Protein AF-A0A6N8YZ26-F1 (afdb_monomer)

Foldseek 3Di:
DPFPDKDWLFDKDFDQALVVLVVSLVSSLVSCVVVVADDPVCSVVVSLLSSLQSNCCRVAQHDPRGKIWTWIWGDDPVGIKIKTKIWGQGQWQLVLLVVDPVADRDPDNLVSLVQLLDPPSQDPVDPPGSCSNVVSNVVQLAAQKWKWKDTFQKIWIDHRVDDIDIDGHHGDRGMMIIMIGHD

Nearest PDB structures (foldseek):
  1th8-assembly1_A-2  TM=7.391E-01  e=9.889E-04  Geobacillus stearothermophilus
  3zkb-assembly6_G  TM=4.351E-01  e=5.009E-03  Mycobacterium tuberculosis
  2i74-assembly2_B  TM=4.686E-01  e=1.957E+00  Mus musculus
  2g9g-assembly1_A  TM=4.255E-01  e=2.197E+00  Mus musculus

Structure (mmCIF, N/CA/C/O backbone):
data_AF-A0A6N8YZ26-F1
#
_entry.id   AF-A0A6N8YZ26-F1
#
loop_
_atom_site.group_PDB
_atom_site.id
_atom_site.type_symbol
_atom_site.label_atom_id
_atom_site.label_alt_id
_atom_site.label_comp_id
_atom_site.label_asym_id
_atom_site.label_entity_id
_atom_site.label_seq_id
_atom_site.pdbx_PDB_ins_code
_atom_site.Cartn_x
_atom_site.Cartn_y
_atom_site.Cartn_z
_atom_site.occupancy
_atom_site.B_iso_or_equiv
_atom_site.auth_seq_id
_atom_site.auth_comp_id
_atom_site.auth_asym_id
_atom_site.auth_atom_id
_atom_site.pdbx_PDB_model_num
ATOM 1 N N . MET A 1 1 ? -30.415 -3.274 11.270 1.00 43.50 1 MET A N 1
ATOM 2 C CA . MET A 1 1 ? -29.190 -2.535 11.636 1.00 43.50 1 MET A CA 1
ATOM 3 C C . MET A 1 1 ? -28.851 -1.659 10.450 1.00 43.50 1 MET A C 1
ATOM 5 O O . MET A 1 1 ? -28.591 -2.210 9.389 1.00 43.50 1 MET A O 1
ATOM 9 N N . SER A 1 2 ? -28.996 -0.339 10.579 1.00 45.34 2 SER A N 1
ATOM 10 C CA . SER A 1 2 ? -28.561 0.582 9.526 1.00 45.34 2 SER A CA 1
ATOM 11 C C . SER A 1 2 ? -27.044 0.461 9.420 1.00 45.34 2 SER A C 1
ATOM 13 O O . SER A 1 2 ? -26.358 0.625 10.429 1.00 45.34 2 SER A O 1
ATOM 15 N N . ALA A 1 3 ? -26.529 0.083 8.253 1.00 53.22 3 ALA A N 1
ATOM 16 C CA . ALA A 1 3 ? -25.108 0.208 7.980 1.00 53.22 3 ALA A CA 1
ATOM 17 C C . ALA A 1 3 ? -24.823 1.713 7.951 1.00 53.22 3 ALA A C 1
ATOM 19 O O . ALA A 1 3 ? -25.310 2.396 7.055 1.00 53.22 3 ALA A O 1
ATOM 20 N N . GLY A 1 4 ? -24.149 2.235 8.981 1.00 60.62 4 GLY A N 1
ATOM 21 C CA . GLY A 1 4 ? -23.719 3.632 8.993 1.00 60.62 4 GLY A CA 1
ATOM 22 C C . GLY A 1 4 ? -22.932 3.940 7.721 1.00 60.62 4 GLY A C 1
ATOM 23 O O . GLY A 1 4 ? -22.238 3.060 7.200 1.00 60.62 4 GLY A O 1
ATOM 24 N N . GLU A 1 5 ? -23.096 5.154 7.196 1.00 60.78 5 GLU A N 1
ATOM 25 C CA . GLU A 1 5 ? -22.337 5.595 6.031 1.00 60.78 5 GLU A CA 1
ATOM 26 C C . GLU A 1 5 ? -20.832 5.463 6.308 1.00 60.78 5 GLU A C 1
ATOM 28 O O . GLU A 1 5 ? -20.398 5.666 7.447 1.00 60.78 5 GLU A O 1
ATOM 33 N N . PRO A 1 6 ? -20.036 5.061 5.303 1.00 64.38 6 PRO A N 1
ATOM 34 C CA . PRO A 1 6 ? -18.592 5.003 5.456 1.00 64.38 6 PRO A CA 1
ATOM 35 C C . PRO A 1 6 ? -18.061 6.394 5.809 1.00 64.38 6 PRO A C 1
ATOM 37 O O . PRO A 1 6 ? -18.359 7.365 5.118 1.00 64.38 6 PRO A O 1
ATOM 40 N N . GLU A 1 7 ? -17.259 6.473 6.867 1.00 87.31 7 GLU A N 1
ATOM 41 C CA . GLU A 1 7 ? -16.654 7.723 7.321 1.00 87.31 7 GLU A CA 1
ATOM 42 C C . GLU A 1 7 ? -15.186 7.752 6.888 1.00 87.31 7 GLU A C 1
ATOM 44 O O . GLU A 1 7 ? -14.453 6.778 7.072 1.00 87.31 7 GLU A O 1
ATOM 49 N N . TYR A 1 8 ? -14.740 8.846 6.279 1.00 88.38 8 TYR A N 1
ATOM 50 C CA . TYR A 1 8 ? -13.343 8.992 5.888 1.00 88.38 8 TYR A CA 1
ATOM 51 C C . TYR A 1 8 ? -12.495 9.384 7.101 1.00 88.38 8 TYR A C 1
ATOM 53 O O . TYR A 1 8 ? -12.707 10.435 7.708 1.00 88.38 8 TYR A O 1
ATOM 61 N N . ALA A 1 9 ? -11.512 8.541 7.426 1.00 92.31 9 ALA A N 1
ATOM 62 C CA . ALA A 1 9 ? -10.402 8.909 8.306 1.00 92.31 9 ALA A CA 1
ATOM 63 C C . ALA A 1 9 ? -9.386 9.788 7.559 1.00 92.31 9 ALA A C 1
ATOM 65 O O . ALA A 1 9 ? -8.755 10.655 8.153 1.00 92.31 9 ALA A O 1
ATOM 66 N N . LEU A 1 10 ? -9.275 9.591 6.243 1.00 96.00 10 LEU A N 1
ATOM 67 C CA . LEU A 1 10 ? -8.589 10.483 5.319 1.00 96.00 10 LEU A CA 1
ATOM 68 C C . LEU A 1 10 ? -9.391 10.533 4.017 1.00 96.00 10 LEU A C 1
ATOM 70 O O . LEU A 1 10 ? -9.550 9.504 3.353 1.00 96.00 10 LEU A O 1
ATOM 74 N N . GLU A 1 11 ? -9.902 11.718 3.680 1.00 95.69 11 GLU A N 1
ATOM 75 C CA . GLU A 1 11 ? -10.588 11.976 2.410 1.00 95.69 11 GLU A CA 1
ATOM 76 C C . GLU A 1 11 ? -9.658 11.696 1.218 1.00 95.69 11 GLU A C 1
ATOM 78 O O . GLU A 1 11 ? -8.437 11.778 1.366 1.00 95.69 11 GLU A O 1
ATOM 83 N N . PRO A 1 12 ? -10.195 11.377 0.026 1.00 96.94 12 PRO A N 1
ATOM 84 C CA . PRO A 1 12 ? -9.375 11.199 -1.165 1.00 96.94 12 PRO A CA 1
ATOM 85 C C . PRO A 1 12 ? -8.485 12.414 -1.428 1.00 96.94 12 PRO A C 1
ATOM 87 O O . PRO A 1 12 ? -8.975 13.520 -1.653 1.00 96.94 12 PRO A O 1
ATOM 90 N N . ALA A 1 13 ? -7.175 12.184 -1.425 1.00 97.12 13 ALA A N 1
ATOM 91 C CA . ALA A 1 13 ? -6.165 13.213 -1.607 1.00 97.12 13 ALA A CA 1
ATOM 92 C C . ALA A 1 13 ? -5.155 12.801 -2.678 1.00 97.12 13 ALA A C 1
ATOM 94 O O . ALA A 1 13 ? -4.822 11.622 -2.814 1.00 97.12 13 ALA A O 1
ATOM 95 N N . THR A 1 14 ? -4.655 13.788 -3.421 1.00 97.06 14 THR A N 1
ATOM 96 C CA . THR A 1 14 ? -3.558 13.622 -4.379 1.00 97.06 14 THR A CA 1
ATOM 97 C C . THR A 1 14 ? -2.273 14.178 -3.777 1.00 97.06 14 THR A C 1
ATOM 99 O O . THR A 1 14 ? -2.296 15.278 -3.231 1.00 97.06 14 THR A O 1
ATOM 102 N N . PHE A 1 15 ? -1.162 13.461 -3.936 1.00 96.06 15 PHE A N 1
ATOM 103 C CA . PHE A 1 15 ? 0.170 13.878 -3.499 1.00 96.06 15 PHE A CA 1
ATOM 104 C C . PHE A 1 15 ? 1.228 13.601 -4.578 1.00 96.06 15 PHE A C 1
ATOM 106 O O . PHE A 1 15 ? 1.060 12.730 -5.436 1.00 96.06 15 PHE A O 1
ATOM 113 N N . ARG A 1 16 ? 2.311 14.378 -4.571 1.00 94.69 16 ARG A N 1
ATOM 114 C CA . ARG A 1 16 ? 3.362 14.404 -5.608 1.00 94.69 16 ARG A CA 1
ATOM 115 C C . ARG A 1 16 ? 4.777 14.421 -5.046 1.00 94.69 16 ARG A C 1
ATOM 117 O O . ARG A 1 16 ? 5.737 14.511 -5.807 1.00 94.69 16 ARG A O 1
ATOM 124 N N . SER A 1 17 ? 4.927 14.388 -3.729 1.00 94.31 17 SER A N 1
ATOM 125 C CA . SER A 1 17 ? 6.236 14.417 -3.090 1.00 94.31 17 SER A CA 1
ATOM 126 C C . SER A 1 17 ? 6.228 13.651 -1.776 1.00 94.31 17 SER A C 1
ATOM 128 O O . SER A 1 17 ? 5.175 13.402 -1.194 1.00 94.31 17 SER 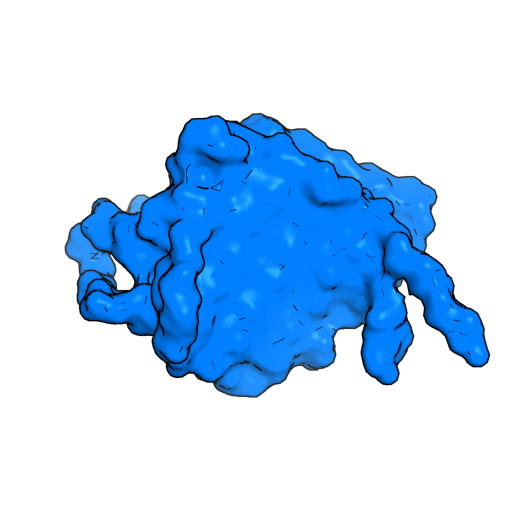A O 1
ATOM 130 N N . MET A 1 18 ? 7.426 13.324 -1.292 1.00 93.94 18 MET A N 1
ATOM 131 C CA . MET A 1 18 ? 7.616 12.731 0.033 1.00 93.94 18 MET A CA 1
ATOM 132 C C . MET A 1 18 ? 7.131 13.646 1.160 1.00 93.94 18 MET A C 1
ATOM 134 O O . MET A 1 18 ? 6.652 13.162 2.176 1.00 93.94 18 MET A O 1
ATOM 138 N N . LEU A 1 19 ? 7.231 14.967 0.977 1.00 95.75 19 LEU A N 1
ATOM 139 C CA . LEU A 1 19 ? 6.727 15.924 1.957 1.00 95.75 19 LEU A CA 1
ATOM 140 C C . LEU A 1 19 ? 5.198 15.850 2.049 1.00 95.75 19 LEU A C 1
ATOM 142 O O . LEU A 1 19 ? 4.665 15.698 3.138 1.00 95.75 19 LEU A O 1
ATOM 146 N N . GLU A 1 20 ? 4.508 15.866 0.906 1.00 96.81 20 GLU A N 1
ATOM 147 C CA . GLU A 1 20 ? 3.044 15.735 0.868 1.00 96.81 20 GLU A CA 1
ATOM 148 C C . GLU A 1 20 ? 2.585 14.359 1.391 1.00 96.81 20 GLU A C 1
ATOM 150 O O . GLU A 1 20 ? 1.568 14.260 2.070 1.00 96.81 20 GLU A O 1
ATOM 155 N N . ALA A 1 21 ? 3.343 13.286 1.130 1.00 96.44 21 ALA A N 1
ATOM 156 C CA . ALA A 1 21 ? 3.071 11.960 1.692 1.00 96.44 21 ALA A CA 1
ATOM 157 C C . ALA A 1 21 ? 3.164 11.943 3.233 1.00 96.44 21 ALA A C 1
ATOM 159 O O . ALA A 1 21 ? 2.312 11.345 3.900 1.00 96.44 21 ALA A O 1
ATOM 160 N N . GLN A 1 22 ? 4.156 12.637 3.801 1.00 97.00 22 GLN A N 1
ATOM 161 C CA . GLN A 1 22 ? 4.281 12.807 5.249 1.00 97.00 22 GLN A CA 1
ATOM 162 C C . GLN A 1 22 ? 3.110 13.620 5.818 1.00 97.00 22 GLN A C 1
ATOM 164 O O . GLN A 1 22 ? 2.481 13.179 6.774 1.00 97.00 22 GLN A O 1
ATOM 169 N N . GLU A 1 23 ? 2.749 14.741 5.189 1.00 98.12 23 GLU A N 1
ATOM 170 C CA . GLU A 1 23 ? 1.614 15.578 5.613 1.00 98.12 23 GLU A CA 1
ATOM 171 C C . GLU A 1 23 ? 0.287 14.796 5.628 1.00 98.12 23 GLU A C 1
ATOM 173 O O . GLU A 1 23 ? -0.527 14.953 6.543 1.00 98.12 23 GLU A O 1
ATOM 178 N N . LEU A 1 24 ? 0.064 13.911 4.646 1.00 98.19 24 LEU A N 1
ATOM 179 C CA . LEU A 1 24 ? -1.105 13.023 4.633 1.00 98.19 24 LEU A CA 1
ATOM 180 C C . LEU A 1 24 ? -1.074 11.993 5.768 1.00 98.19 24 LEU A C 1
ATOM 182 O O . LEU A 1 24 ? -2.129 11.654 6.309 1.00 98.19 24 LEU A O 1
ATOM 186 N N . THR A 1 25 ? 0.109 11.489 6.120 1.00 98.00 25 THR A N 1
ATOM 187 C CA . THR A 1 25 ? 0.284 10.540 7.230 1.00 98.00 25 THR A CA 1
ATOM 188 C C . THR A 1 25 ? -0.032 11.209 8.564 1.00 98.00 25 THR A C 1
ATOM 190 O O . THR A 1 25 ? -0.818 10.663 9.340 1.00 98.00 25 THR A O 1
ATOM 193 N N . ASP A 1 26 ? 0.486 12.418 8.784 1.00 97.62 26 ASP A N 1
ATOM 194 C CA . ASP A 1 26 ? 0.217 13.214 9.985 1.00 97.62 26 ASP A CA 1
ATOM 195 C C . ASP A 1 26 ? -1.286 13.536 10.089 1.00 97.62 26 ASP A C 1
ATOM 197 O O . ASP A 1 26 ? -1.916 13.309 11.123 1.00 97.62 26 ASP A O 1
ATOM 201 N N . THR A 1 27 ? -1.904 13.947 8.973 1.00 97.56 27 THR A N 1
ATOM 202 C CA . THR A 1 27 ? -3.352 14.221 8.897 1.00 97.56 27 THR A CA 1
ATOM 203 C C . THR A 1 27 ? -4.193 12.988 9.246 1.00 97.56 27 THR A C 1
ATOM 205 O O . THR A 1 27 ? -5.220 13.091 9.925 1.00 97.56 27 THR A O 1
ATOM 208 N N . LEU A 1 28 ? -3.800 11.804 8.764 1.00 97.44 28 LEU A N 1
ATOM 209 C CA . LEU A 1 28 ? -4.482 10.553 9.094 1.00 97.44 28 LEU A CA 1
ATOM 210 C C . LEU A 1 28 ? -4.378 10.251 10.592 1.00 97.44 28 LEU A C 1
ATOM 212 O O . LEU A 1 28 ? -5.382 9.885 11.208 1.00 97.44 28 LEU A O 1
ATOM 216 N N . GLU A 1 29 ? -3.186 10.388 11.171 1.00 96.12 29 GLU A N 1
ATOM 217 C CA . GLU A 1 29 ? -2.961 10.139 12.593 1.00 96.12 29 GLU A CA 1
ATOM 218 C C . GLU A 1 29 ? -3.835 11.054 13.464 1.00 96.12 29 GLU A C 1
ATOM 220 O O . GLU A 1 29 ? -4.569 10.554 14.325 1.00 96.12 29 GLU A O 1
ATOM 225 N N . GLU A 1 30 ? -3.841 12.359 13.185 1.00 94.62 30 GLU A N 1
ATOM 226 C CA . GLU A 1 30 ? -4.681 13.344 13.877 1.00 94.62 30 GLU A CA 1
ATOM 227 C C . GLU A 1 30 ? -6.172 12.982 13.782 1.00 94.62 30 GLU A C 1
ATOM 229 O O . GLU A 1 30 ? -6.863 12.875 14.800 1.00 94.62 30 GLU A O 1
ATOM 234 N N . ASN A 1 31 ? -6.673 12.684 12.577 1.00 94.25 31 ASN A N 1
ATOM 235 C CA . ASN A 1 31 ? -8.081 12.328 12.374 1.00 94.25 31 ASN A CA 1
ATOM 236 C C . ASN A 1 31 ? -8.488 11.055 13.134 1.00 94.25 31 ASN A C 1
ATOM 238 O O . ASN A 1 31 ? -9.578 10.999 13.717 1.00 94.25 31 ASN A O 1
ATOM 242 N N . LEU A 1 32 ? -7.637 10.023 13.146 1.00 93.12 32 LEU A N 1
ATOM 243 C CA . LEU A 1 32 ? -7.902 8.780 13.878 1.00 93.12 32 LEU A CA 1
ATOM 244 C C . LEU A 1 32 ? -7.938 9.006 15.397 1.00 93.12 32 LEU A C 1
ATOM 246 O O . LEU A 1 32 ? -8.726 8.356 16.101 1.00 93.12 32 LEU A O 1
ATOM 250 N N . GLN A 1 33 ? -7.101 9.910 15.909 1.00 89.69 33 GLN A N 1
ATOM 251 C CA . GLN A 1 33 ? -7.072 10.284 17.322 1.00 89.69 33 GLN A CA 1
ATOM 252 C C . GLN A 1 33 ? -8.314 11.099 17.712 1.00 89.69 33 GLN A C 1
ATOM 254 O O . GLN A 1 33 ? -9.051 10.680 18.616 1.00 89.69 33 GLN A O 1
ATOM 259 N N . ASP A 1 34 ? -8.598 12.185 16.995 1.00 88.00 34 ASP A N 1
ATOM 260 C CA . ASP A 1 34 ? -9.669 13.137 17.312 1.00 88.00 34 ASP A CA 1
ATOM 261 C C . ASP A 1 34 ? -11.061 12.519 17.190 1.00 88.00 34 ASP A C 1
ATOM 263 O O . ASP A 1 34 ? -11.903 12.649 18.086 1.00 88.00 34 ASP A O 1
ATOM 267 N N . ARG A 1 35 ? -11.302 11.777 16.106 1.00 85.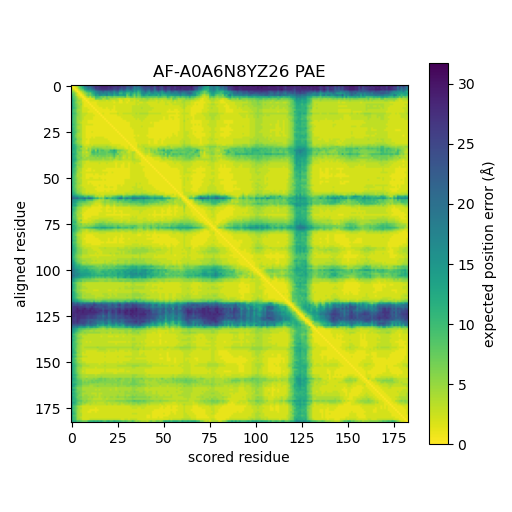75 35 ARG A N 1
ATOM 268 C CA . ARG A 1 35 ? -12.610 11.159 15.829 1.00 85.75 35 ARG A CA 1
ATOM 269 C C . ARG A 1 35 ? -12.798 9.828 16.545 1.00 85.75 35 ARG A C 1
ATOM 271 O O . ARG A 1 35 ? -13.885 9.254 16.517 1.00 85.75 35 ARG A O 1
ATOM 278 N N . ARG A 1 36 ? -11.745 9.324 17.199 1.00 83.50 36 ARG A N 1
ATOM 279 C CA . ARG A 1 36 ? -11.717 8.027 17.889 1.00 83.50 36 ARG A CA 1
ATOM 280 C C . ARG A 1 36 ? -12.213 6.871 17.004 1.00 83.50 36 ARG A C 1
ATOM 282 O O . ARG A 1 36 ? -12.884 5.963 17.497 1.00 83.50 36 ARG A O 1
ATOM 289 N N . MET A 1 37 ? -11.858 6.885 15.721 1.00 84.94 37 MET A N 1
ATOM 290 C CA . MET A 1 37 ? -12.250 5.852 14.757 1.00 84.94 37 MET A CA 1
ATOM 291 C C . MET A 1 37 ? -11.520 4.531 15.017 1.00 84.94 37 MET A C 1
ATOM 293 O O . MET A 1 37 ? -10.305 4.514 15.216 1.00 84.94 37 MET A O 1
ATOM 297 N N . GLY A 1 38 ? -12.255 3.415 14.997 1.00 85.50 38 GLY A N 1
ATOM 298 C CA . GLY A 1 38 ? -11.718 2.073 15.258 1.00 85.50 38 GLY A CA 1
ATOM 299 C C . GLY A 1 38 ? -11.144 1.875 16.669 1.00 85.50 38 GLY A C 1
ATOM 300 O O . GLY A 1 38 ? -11.060 2.816 17.471 1.00 85.50 38 GLY A O 1
ATOM 301 N N . ALA A 1 39 ? -10.741 0.644 16.998 1.00 84.88 39 ALA A N 1
ATOM 302 C CA . ALA A 1 39 ? -10.061 0.371 18.261 1.00 84.88 39 ALA A CA 1
ATOM 303 C C . ALA A 1 39 ? -8.712 1.103 18.344 1.00 84.88 39 ALA A C 1
ATOM 305 O O . ALA A 1 39 ? -7.933 1.120 17.392 1.00 84.88 39 ALA A O 1
ATOM 306 N N . ALA A 1 40 ? -8.398 1.660 19.519 1.00 86.19 40 ALA A N 1
ATOM 307 C CA . ALA A 1 40 ? -7.132 2.358 19.761 1.00 86.19 40 ALA A CA 1
ATOM 308 C C . ALA A 1 40 ? -5.898 1.479 19.486 1.00 86.19 40 ALA A C 1
ATOM 310 O O . ALA A 1 40 ? -4.854 1.993 19.111 1.00 86.19 40 ALA A O 1
ATOM 311 N N . SER A 1 41 ? -6.040 0.159 19.628 1.00 88.06 41 SER A N 1
ATOM 312 C CA . SER A 1 41 ? -4.987 -0.826 19.383 1.00 88.06 41 SER A CA 1
ATOM 313 C C . SER A 1 41 ? -4.738 -1.152 17.909 1.00 88.06 41 SER A C 1
ATOM 315 O O . SER A 1 41 ? -3.905 -2.004 17.662 1.00 88.06 41 SER A O 1
ATOM 317 N N . VAL A 1 42 ? -5.510 -0.596 16.966 1.00 91.56 42 VAL A N 1
ATOM 318 C CA . VAL A 1 42 ? -5.362 -0.853 15.515 1.00 91.56 42 VAL A CA 1
ATOM 319 C C . VAL A 1 42 ? -4.887 0.397 14.762 1.00 91.56 42 VAL A C 1
ATOM 321 O O . VAL A 1 42 ? -4.392 0.309 13.641 1.00 91.56 42 VAL A O 1
ATOM 324 N N . ARG A 1 43 ? -5.060 1.586 15.354 1.00 93.75 43 ARG A N 1
ATOM 325 C CA . ARG A 1 43 ? -4.727 2.869 14.714 1.00 93.75 43 ARG A CA 1
ATOM 326 C C . ARG A 1 43 ? -3.238 2.995 14.372 1.00 93.75 43 ARG A C 1
ATOM 328 O O . ARG A 1 43 ? -2.977 3.390 13.239 1.00 93.75 43 ARG A O 1
ATOM 335 N N . PRO A 1 44 ? -2.284 2.648 15.263 1.00 93.75 44 PRO A N 1
ATOM 336 C CA . PRO A 1 44 ? -0.863 2.743 14.933 1.00 93.75 44 PRO A CA 1
ATOM 337 C C . PRO A 1 44 ? -0.502 1.902 13.708 1.00 93.75 44 PRO A C 1
ATOM 339 O O . PRO A 1 44 ? 0.183 2.391 12.817 1.00 93.75 44 PRO A O 1
ATOM 342 N N . GLU A 1 45 ? -1.042 0.685 13.598 1.00 94.06 45 GLU A N 1
ATOM 343 C CA . GLU A 1 45 ? -0.783 -0.179 12.445 1.00 94.06 45 GLU A CA 1
ATOM 344 C C . GLU A 1 45 ? -1.383 0.375 11.149 1.00 94.06 45 GLU A C 1
ATOM 346 O O . GLU A 1 45 ? -0.803 0.203 10.082 1.00 94.06 45 GLU A O 1
ATOM 351 N N . VAL A 1 46 ? -2.548 1.028 11.213 1.00 96.31 46 VAL A N 1
ATOM 352 C CA . VAL A 1 46 ? -3.145 1.683 10.038 1.00 96.31 46 VAL A CA 1
ATOM 353 C C . VAL A 1 46 ? -2.270 2.843 9.566 1.00 96.31 46 VAL A C 1
ATOM 355 O O . VAL A 1 46 ? -2.052 2.961 8.363 1.00 96.31 46 VAL A O 1
ATOM 358 N N . VAL A 1 47 ? -1.760 3.665 10.489 1.00 96.75 47 VAL A N 1
ATOM 359 C CA . VAL A 1 47 ? -0.872 4.798 10.174 1.00 96.75 47 VAL A CA 1
ATOM 360 C C . VAL A 1 47 ? 0.456 4.309 9.598 1.00 96.75 47 VAL A C 1
ATOM 362 O O . VAL A 1 47 ? 0.884 4.810 8.563 1.00 96.75 47 VAL A O 1
ATOM 365 N N . GLU A 1 48 ? 1.077 3.299 10.210 1.00 95.25 48 GLU A N 1
ATOM 366 C CA . GLU A 1 48 ? 2.350 2.731 9.748 1.00 95.25 48 GLU A CA 1
ATOM 367 C C . GLU A 1 48 ? 2.221 2.145 8.336 1.00 95.25 48 GLU A C 1
ATOM 369 O O . GLU A 1 48 ? 2.966 2.520 7.432 1.00 95.25 48 GLU A O 1
ATOM 374 N N . LEU A 1 49 ? 1.216 1.293 8.108 1.00 96.06 49 LEU A N 1
ATOM 375 C CA . LEU A 1 49 ? 0.978 0.706 6.790 1.00 96.06 49 LEU A CA 1
ATOM 376 C C . LEU A 1 49 ? 0.617 1.769 5.750 1.00 96.06 49 LEU A C 1
ATOM 378 O O . LEU A 1 49 ? 1.042 1.671 4.603 1.00 96.06 49 LEU A O 1
ATOM 382 N N . PHE A 1 50 ? -0.160 2.785 6.127 1.00 97.56 50 PHE A N 1
ATOM 383 C CA . PHE A 1 50 ? -0.464 3.899 5.236 1.00 97.56 50 PHE A CA 1
ATOM 384 C C . PHE A 1 50 ? 0.803 4.660 4.835 1.00 97.56 50 PHE A C 1
ATOM 386 O O . PHE A 1 50 ? 1.022 4.846 3.638 1.00 97.56 50 PHE A O 1
ATOM 393 N N . SER A 1 51 ? 1.638 5.030 5.813 1.00 96.12 51 SER A N 1
ATOM 394 C CA . SER A 1 51 ? 2.906 5.745 5.623 1.00 96.12 51 SER A CA 1
ATOM 395 C C . SER A 1 51 ? 3.822 5.012 4.647 1.00 96.12 51 SER A C 1
ATOM 397 O O . SER A 1 51 ? 4.278 5.587 3.659 1.00 96.12 51 SER A O 1
ATOM 399 N N . GLU A 1 52 ? 4.010 3.706 4.843 1.00 94.75 52 GLU A N 1
ATOM 400 C CA . GLU A 1 52 ? 4.805 2.870 3.939 1.00 94.75 52 GLU A CA 1
ATOM 401 C C . GLU A 1 52 ? 4.267 2.897 2.501 1.00 94.75 52 GLU A C 1
ATOM 403 O O . GLU A 1 52 ? 5.031 3.000 1.538 1.00 94.75 52 GLU A O 1
ATOM 408 N N . LEU A 1 53 ? 2.945 2.836 2.319 1.00 95.38 53 LEU A N 1
ATOM 409 C CA . LEU A 1 53 ? 2.344 2.857 0.986 1.00 95.38 53 LEU A CA 1
ATOM 410 C C . LEU A 1 53 ? 2.467 4.221 0.298 1.00 95.38 53 LEU A C 1
ATOM 412 O O . LEU A 1 53 ? 2.801 4.261 -0.890 1.00 95.38 53 LEU A O 1
ATOM 416 N N . VAL A 1 54 ? 2.212 5.325 1.005 1.00 96.06 54 VAL A N 1
ATOM 417 C CA . VAL A 1 54 ? 2.342 6.666 0.411 1.00 96.06 54 VAL A CA 1
ATOM 418 C C . VAL A 1 54 ? 3.799 7.022 0.134 1.00 96.06 54 VAL A C 1
ATOM 420 O O . VAL A 1 54 ? 4.078 7.591 -0.919 1.00 96.06 54 VAL A O 1
ATOM 423 N N . ASN A 1 55 ? 4.736 6.596 0.982 1.00 93.19 55 ASN A N 1
ATOM 424 C CA . ASN A 1 55 ? 6.167 6.758 0.731 1.00 93.19 55 ASN A CA 1
ATOM 425 C C . ASN A 1 55 ? 6.602 5.968 -0.507 1.00 93.19 55 ASN A C 1
ATOM 427 O O . ASN A 1 55 ? 7.212 6.539 -1.403 1.00 93.19 55 ASN A O 1
ATOM 431 N N . ASN A 1 56 ? 6.199 4.700 -0.646 1.00 91.75 56 ASN A N 1
ATOM 432 C CA . ASN A 1 56 ? 6.504 3.919 -1.852 1.00 91.75 56 ASN A CA 1
ATOM 433 C C . ASN A 1 56 ? 5.972 4.590 -3.131 1.00 91.75 56 ASN A C 1
ATOM 435 O O . ASN A 1 56 ? 6.669 4.654 -4.146 1.00 91.75 56 ASN A O 1
ATOM 439 N N . ALA A 1 57 ? 4.751 5.124 -3.089 1.00 93.69 57 ALA A N 1
ATOM 440 C CA . ALA A 1 57 ? 4.170 5.838 -4.221 1.00 93.69 57 ALA A CA 1
ATOM 441 C C . ALA A 1 57 ? 4.895 7.167 -4.517 1.00 93.69 57 ALA A C 1
ATOM 443 O O . ALA A 1 57 ? 5.112 7.495 -5.683 1.00 93.69 57 ALA A O 1
ATOM 444 N N . ALA A 1 58 ? 5.316 7.911 -3.492 1.00 92.81 58 ALA A N 1
ATOM 445 C CA . ALA A 1 58 ? 6.065 9.158 -3.646 1.00 92.81 58 ALA A CA 1
ATOM 446 C C . ALA A 1 58 ? 7.537 8.949 -4.047 1.00 92.81 58 ALA A C 1
ATOM 448 O O . ALA A 1 58 ? 8.118 9.831 -4.673 1.00 92.81 58 ALA A O 1
ATOM 449 N N . GLU A 1 59 ? 8.154 7.810 -3.728 1.00 89.25 59 GLU A N 1
ATOM 450 C CA . GLU A 1 59 ? 9.530 7.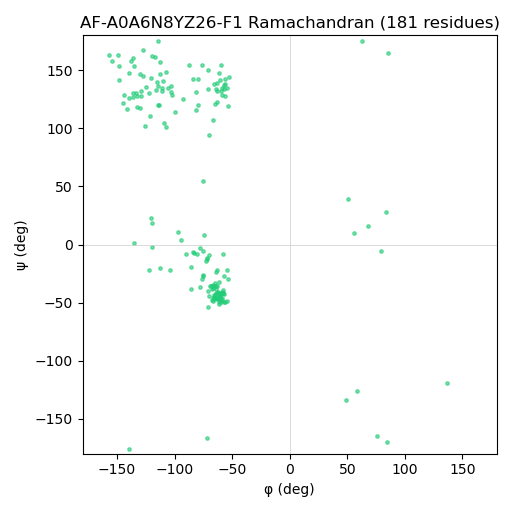499 -4.139 1.00 89.25 59 GLU A CA 1
ATOM 451 C C . GLU A 1 59 ? 9.596 6.867 -5.533 1.00 89.25 59 GLU A C 1
ATOM 453 O O . GLU A 1 59 ? 10.523 7.138 -6.300 1.00 89.25 59 GLU A O 1
ATOM 458 N N . HIS A 1 60 ? 8.639 5.998 -5.867 1.00 85.19 60 HIS A N 1
ATOM 459 C CA . HIS A 1 60 ? 8.732 5.119 -7.039 1.00 85.19 60 HIS A CA 1
ATOM 460 C C . HIS A 1 60 ? 7.583 5.277 -8.034 1.00 85.19 60 HIS A C 1
ATOM 462 O O . HIS A 1 60 ? 7.735 4.913 -9.199 1.00 85.19 60 HIS A O 1
ATOM 468 N N . GLY A 1 61 ? 6.445 5.807 -7.591 1.00 77.31 61 GLY A N 1
ATOM 469 C CA . GLY A 1 61 ? 5.226 5.958 -8.383 1.00 77.31 61 GLY A CA 1
ATOM 470 C C . GLY A 1 61 ? 5.067 7.325 -9.050 1.00 77.31 61 GLY A C 1
ATOM 471 O O . GLY A 1 61 ? 4.027 7.576 -9.657 1.00 77.31 61 GLY A O 1
ATOM 472 N N . LEU A 1 62 ? 6.054 8.225 -8.936 1.00 73.50 62 LEU A N 1
ATOM 473 C CA . LEU A 1 62 ? 5.903 9.600 -9.408 1.00 73.50 62 LEU A CA 1
ATOM 474 C C . LEU A 1 62 ? 5.698 9.677 -10.922 1.00 73.50 62 LEU A C 1
ATOM 476 O O . LEU A 1 62 ? 6.540 9.283 -11.729 1.00 73.50 62 LEU A O 1
ATOM 480 N N . SER A 1 63 ? 4.579 10.289 -11.272 1.00 82.19 63 SER A N 1
ATOM 481 C CA . SER A 1 63 ? 4.214 10.781 -12.591 1.00 82.19 63 SER A CA 1
ATOM 482 C C . SER A 1 63 ? 3.798 12.257 -12.461 1.00 82.19 63 SER A C 1
ATOM 484 O O . SER A 1 63 ? 3.580 12.734 -11.340 1.00 82.19 63 SER A O 1
ATOM 486 N N . PRO A 1 64 ? 3.662 13.012 -13.567 1.00 82.38 64 PRO A N 1
ATOM 487 C CA . PRO A 1 64 ? 3.114 14.371 -13.525 1.00 82.38 64 PRO A CA 1
ATOM 488 C C . PRO A 1 64 ? 1.741 14.466 -12.831 1.00 82.38 64 PRO A C 1
ATOM 490 O O . PRO A 1 64 ? 1.409 15.488 -12.222 1.00 82.38 64 PRO A O 1
ATOM 493 N N . GLU A 1 65 ? 0.945 13.400 -12.898 1.00 86.88 65 GLU A N 1
ATOM 494 C CA . GLU A 1 65 ? -0.392 13.312 -12.314 1.00 86.88 65 GLU A CA 1
ATOM 495 C C . GLU A 1 65 ? -0.359 13.139 -10.786 1.00 86.88 65 GLU A C 1
ATOM 497 O O . GLU A 1 65 ? -1.274 13.606 -10.100 1.00 86.88 65 GLU A O 1
ATOM 502 N N . GLY A 1 66 ? 0.714 12.549 -10.251 1.00 91.56 66 GLY A N 1
ATOM 503 C CA . GLY A 1 66 ? 0.870 12.212 -8.838 1.00 91.56 66 GLY A CA 1
ATOM 504 C C . GLY A 1 66 ? 0.241 10.871 -8.454 1.00 91.56 66 GLY A C 1
ATOM 505 O O . GLY A 1 66 ? -0.185 10.074 -9.296 1.00 91.56 66 GLY A O 1
ATOM 506 N N . ALA A 1 67 ? 0.178 10.633 -7.148 1.00 96.25 67 ALA A N 1
ATOM 507 C CA . ALA A 1 67 ? -0.463 9.481 -6.534 1.00 96.25 67 ALA A CA 1
ATOM 508 C C . ALA A 1 67 ? -1.694 9.917 -5.732 1.00 96.25 67 ALA A C 1
ATOM 510 O O . ALA A 1 67 ? -1.817 11.069 -5.326 1.00 96.25 67 ALA A O 1
ATOM 511 N N . ASN A 1 68 ? -2.627 8.995 -5.522 1.00 97.12 68 ASN A N 1
ATOM 512 C CA . ASN A 1 68 ? -3.856 9.218 -4.775 1.00 97.12 68 ASN A CA 1
ATOM 513 C C . ASN A 1 68 ? -3.928 8.277 -3.580 1.00 97.12 68 ASN A C 1
ATOM 515 O O . ASN A 1 68 ? -3.555 7.108 -3.684 1.00 97.12 68 ASN A O 1
ATOM 519 N N . ALA A 1 69 ? -4.460 8.773 -2.472 1.00 97.94 69 ALA A N 1
ATOM 520 C CA . ALA A 1 69 ? -4.607 8.022 -1.237 1.00 97.94 69 ALA A CA 1
ATOM 521 C C . ALA A 1 69 ? -5.948 8.320 -0.560 1.00 97.94 69 ALA A C 1
ATOM 523 O O . ALA A 1 69 ? -6.466 9.432 -0.658 1.00 97.94 69 ALA A O 1
ATOM 524 N N . HIS A 1 70 ? -6.519 7.327 0.122 1.00 97.75 70 HIS A N 1
ATOM 525 C CA . HIS A 1 70 ? -7.625 7.528 1.060 1.00 97.75 70 HIS A CA 1
ATOM 526 C C . HIS A 1 70 ? -7.666 6.436 2.130 1.00 97.75 70 HIS A C 1
ATOM 528 O O . HIS A 1 70 ? -7.202 5.311 1.914 1.00 97.75 70 HIS A O 1
ATOM 534 N N . VAL A 1 71 ? -8.304 6.756 3.258 1.00 97.94 71 VAL A N 1
ATOM 535 C CA . VAL A 1 71 ? -8.605 5.798 4.328 1.00 97.94 71 VAL A CA 1
ATOM 536 C C . VAL A 1 71 ? -10.059 5.946 4.745 1.00 97.94 71 VAL A C 1
ATOM 538 O O . VAL A 1 71 ? -10.481 6.994 5.237 1.00 97.94 71 VAL A O 1
ATOM 541 N N . ARG A 1 72 ? -10.835 4.875 4.576 1.00 96.00 72 ARG A N 1
ATOM 542 C CA . ARG A 1 72 ? -12.240 4.812 5.000 1.00 96.00 72 ARG A CA 1
ATOM 543 C C . ARG A 1 72 ? -12.414 3.883 6.178 1.00 96.00 72 ARG A C 1
ATOM 545 O O . ARG A 1 72 ? -11.859 2.791 6.193 1.00 96.00 72 ARG A O 1
ATOM 552 N N . TYR A 1 73 ? -13.267 4.274 7.107 1.00 94.50 73 TYR A N 1
ATOM 553 C CA . TYR A 1 73 ? -13.800 3.423 8.152 1.00 94.50 73 TYR A CA 1
ATOM 554 C C . TYR A 1 73 ? -15.204 2.971 7.748 1.00 94.50 73 TYR A C 1
ATOM 556 O O . TYR A 1 73 ? -16.115 3.785 7.594 1.00 94.50 73 TYR A O 1
ATOM 564 N N . MET A 1 74 ? -15.377 1.672 7.501 1.00 93.19 74 MET A N 1
ATOM 565 C CA . MET A 1 74 ? -16.588 1.154 6.860 1.00 93.19 74 MET A CA 1
ATOM 566 C C . MET A 1 74 ? -17.107 -0.145 7.493 1.00 93.19 74 MET A C 1
ATOM 568 O O . MET A 1 74 ? -16.336 -0.894 8.104 1.00 93.19 74 MET A O 1
ATOM 572 N N . PRO A 1 75 ? -18.407 -0.464 7.324 1.00 90.12 75 PRO A N 1
ATOM 573 C CA . PRO A 1 75 ? -18.960 -1.755 7.721 1.00 90.12 75 PRO A CA 1
ATOM 574 C C . PRO A 1 75 ? -18.227 -2.935 7.066 1.00 90.12 75 PRO A C 1
ATOM 576 O O . PRO A 1 75 ? -17.927 -2.939 5.872 1.00 90.12 75 PRO A O 1
ATOM 579 N N . HIS A 1 76 ? -17.983 -3.982 7.848 1.00 87.50 76 HIS A N 1
ATOM 580 C CA . HIS A 1 76 ? -17.309 -5.209 7.436 1.00 87.50 76 HIS A CA 1
ATOM 581 C C . HIS A 1 76 ? -18.043 -6.439 7.997 1.00 87.50 76 HIS A C 1
ATOM 583 O O . HIS A 1 76 ? -18.789 -6.352 8.968 1.00 87.50 76 HIS A O 1
ATOM 589 N N . ARG A 1 77 ? -17.823 -7.633 7.422 1.00 82.06 77 ARG A N 1
ATOM 590 C CA . ARG A 1 77 ? -18.565 -8.862 7.793 1.00 82.06 77 ARG A CA 1
ATOM 591 C C . ARG A 1 77 ? -18.527 -9.212 9.290 1.00 82.06 77 ARG A C 1
ATOM 593 O O . ARG A 1 77 ? -19.374 -9.973 9.741 1.00 82.06 77 ARG A O 1
ATOM 600 N N . ARG A 1 78 ? -17.533 -8.715 10.033 1.00 81.75 78 ARG A N 1
ATOM 601 C CA . ARG A 1 78 ? -17.323 -8.982 11.467 1.00 81.75 78 ARG A CA 1
ATOM 602 C C . ARG A 1 78 ? -17.357 -7.720 12.344 1.00 81.75 78 ARG A C 1
ATOM 604 O O . ARG A 1 78 ? -16.858 -7.769 13.458 1.00 81.75 78 ARG A O 1
ATOM 611 N N . GLY A 1 79 ? -17.913 -6.613 11.852 1.00 89.38 79 GLY A N 1
ATOM 612 C CA 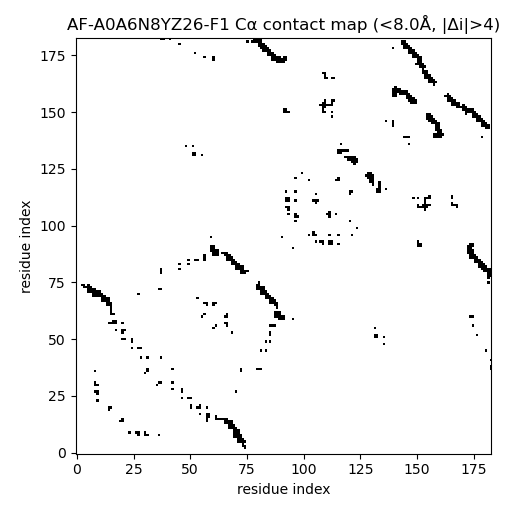. GLY A 1 79 ? -17.929 -5.333 12.563 1.00 89.38 79 GLY A CA 1
ATOM 613 C C . GLY A 1 79 ? -17.601 -4.193 11.613 1.00 89.38 79 GLY A C 1
ATOM 614 O O . GLY A 1 79 ? -18.297 -3.990 10.621 1.00 89.38 79 GLY A O 1
AT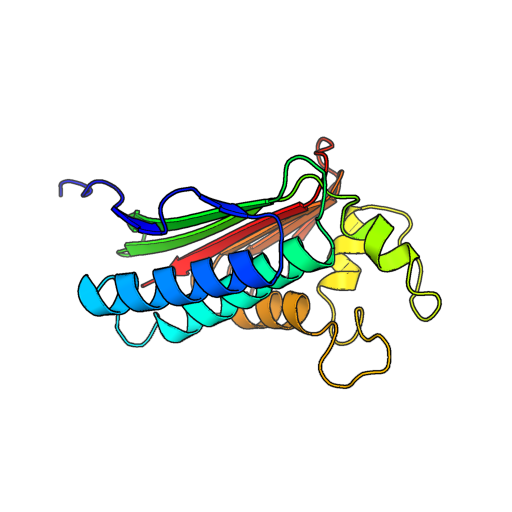OM 615 N N . THR A 1 80 ? -16.521 -3.482 11.885 1.00 92.38 80 THR A N 1
ATOM 616 C CA . THR A 1 80 ? -15.994 -2.404 11.048 1.00 92.38 80 THR A CA 1
ATOM 617 C C . THR A 1 80 ? -14.579 -2.738 10.589 1.00 92.38 80 THR A C 1
ATOM 619 O O . THR A 1 80 ? -13.932 -3.660 11.095 1.00 92.38 80 THR A O 1
ATOM 622 N N . ALA A 1 81 ? -14.114 -2.047 9.558 1.00 95.38 81 ALA A N 1
ATOM 623 C CA . ALA A 1 81 ? -12.751 -2.165 9.073 1.00 95.38 81 ALA A CA 1
ATOM 624 C C . ALA A 1 81 ? -12.280 -0.837 8.491 1.00 95.38 81 ALA A C 1
ATOM 626 O O . ALA A 1 81 ? -13.082 -0.056 7.972 1.00 95.38 81 ALA A O 1
ATOM 627 N N . PHE A 1 82 ? -10.970 -0.636 8.528 1.00 97.06 82 PHE A N 1
ATOM 628 C CA . PHE A 1 82 ? -10.302 0.351 7.703 1.00 97.06 82 PHE A CA 1
ATOM 629 C C . PHE A 1 82 ? -10.078 -0.214 6.300 1.00 97.06 82 PHE A C 1
ATOM 631 O O . PHE A 1 82 ? -9.592 -1.336 6.143 1.00 97.06 82 PHE A O 1
ATOM 638 N N . ASP A 1 83 ? -10.449 0.564 5.291 1.00 97.31 83 ASP A N 1
ATOM 639 C CA . ASP A 1 83 ? -10.152 0.355 3.879 1.00 97.31 83 ASP A CA 1
ATOM 640 C C . ASP A 1 83 ? -9.143 1.428 3.468 1.00 97.31 83 ASP A C 1
ATOM 642 O O . ASP A 1 83 ? -9.491 2.605 3.354 1.00 97.31 83 ASP A O 1
ATOM 646 N N . VAL A 1 84 ? -7.885 1.018 3.327 1.00 98.25 84 VAL A N 1
ATOM 647 C CA . VAL A 1 84 ? -6.761 1.879 2.951 1.00 98.25 84 VAL A CA 1
ATOM 648 C C . VAL A 1 84 ? -6.462 1.637 1.483 1.00 98.25 84 VAL A C 1
ATOM 650 O O . VAL A 1 84 ? -6.295 0.484 1.080 1.00 98.25 84 VAL A O 1
ATOM 653 N N . VAL A 1 85 ? -6.382 2.696 0.685 1.00 98.31 85 VAL A N 1
ATOM 654 C CA . VAL A 1 85 ? -6.033 2.599 -0.736 1.00 98.31 85 VAL A CA 1
ATOM 655 C C . VAL A 1 85 ? -4.992 3.650 -1.069 1.00 98.31 85 VAL A C 1
ATOM 657 O O . VAL A 1 85 ? -5.200 4.828 -0.783 1.00 98.31 85 VAL A O 1
ATOM 660 N N . VAL A 1 86 ? -3.917 3.222 -1.726 1.00 97.94 86 VAL A N 1
ATOM 661 C CA . VAL A 1 86 ? -2.916 4.097 -2.343 1.00 97.94 86 VAL A CA 1
ATOM 662 C C . VAL A 1 86 ? -2.719 3.649 -3.784 1.00 97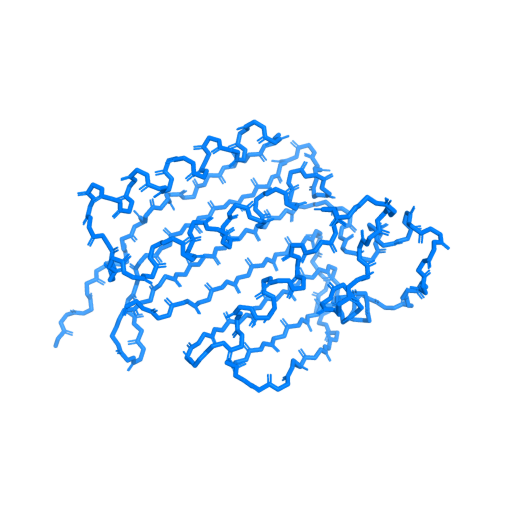.94 86 VAL A C 1
ATOM 664 O O . VAL A 1 86 ? -2.589 2.456 -4.057 1.00 97.94 86 VAL A O 1
ATOM 667 N N . ALA A 1 87 ? -2.744 4.593 -4.716 1.00 96.94 87 ALA A N 1
ATOM 668 C CA . ALA A 1 87 ? -2.646 4.312 -6.136 1.00 96.94 87 ALA A CA 1
ATOM 669 C C . ALA A 1 87 ? -1.857 5.398 -6.863 1.00 96.94 87 ALA A C 1
ATOM 671 O O . ALA A 1 87 ? -2.194 6.576 -6.781 1.00 96.94 87 ALA A O 1
ATOM 672 N N . ASP A 1 88 ? -0.862 4.993 -7.636 1.00 95.81 88 ASP A N 1
ATOM 673 C CA . ASP A 1 88 ? -0.087 5.860 -8.514 1.00 95.81 88 ASP A CA 1
ATOM 674 C C . ASP A 1 88 ? -0.319 5.502 -9.990 1.00 95.81 88 ASP A C 1
ATOM 676 O O . ASP A 1 88 ? -1.039 4.549 -10.326 1.00 95.81 88 ASP A O 1
ATOM 680 N N . SER A 1 89 ? 0.269 6.315 -10.866 1.00 93.56 89 SER A N 1
ATOM 681 C CA . SER A 1 89 ? 0.321 6.110 -12.320 1.00 93.56 89 SER A CA 1
ATOM 682 C C . SER A 1 89 ? 1.766 6.024 -12.830 1.00 93.56 89 SER A C 1
ATOM 684 O O . SER A 1 89 ? 2.038 6.262 -14.006 1.00 93.56 89 SER A O 1
ATOM 686 N N . GLY A 1 90 ? 2.695 5.671 -11.940 1.00 92.88 90 GLY A N 1
ATOM 687 C CA . GLY A 1 90 ? 4.117 5.565 -12.221 1.00 92.88 90 GLY A CA 1
ATOM 688 C C . GLY A 1 90 ? 4.479 4.356 -13.091 1.00 92.88 90 GLY A C 1
ATOM 689 O O . GLY A 1 90 ? 3.616 3.722 -13.702 1.00 92.88 90 GLY A O 1
ATOM 690 N N . PRO A 1 91 ? 5.772 4.010 -13.170 1.00 91.81 91 PRO A N 1
ATOM 691 C CA . PRO A 1 91 ? 6.274 2.969 -14.067 1.00 91.81 91 PRO A CA 1
ATOM 692 C C . PRO A 1 91 ? 5.909 1.535 -13.633 1.00 91.81 91 PRO A C 1
ATOM 694 O O . PRO A 1 91 ? 6.025 0.611 -14.435 1.00 91.81 91 PRO A O 1
ATOM 697 N N . GLY A 1 92 ? 5.445 1.347 -12.393 1.00 92.75 92 GLY A N 1
ATOM 698 C CA . GLY A 1 92 ? 5.073 0.045 -11.838 1.00 92.75 92 GLY A CA 1
ATOM 699 C C . GLY A 1 92 ? 6.249 -0.740 -11.248 1.00 92.75 92 GLY A C 1
ATOM 700 O O . GLY A 1 92 ? 7.418 -0.454 -11.505 1.00 92.75 92 GLY A O 1
ATOM 701 N N . ILE A 1 93 ? 5.927 -1.764 -10.454 1.00 92.88 93 ILE A N 1
ATOM 702 C CA . ILE A 1 93 ? 6.881 -2.526 -9.633 1.00 92.88 93 ILE A CA 1
ATOM 703 C C . ILE A 1 93 ? 7.951 -3.197 -10.497 1.00 92.88 93 ILE A C 1
ATOM 705 O O . ILE A 1 93 ? 9.129 -3.141 -10.154 1.00 92.88 93 ILE A O 1
ATOM 709 N N . ARG A 1 94 ? 7.580 -3.788 -11.641 1.00 92.94 94 ARG A N 1
ATOM 710 C CA . ARG A 1 94 ? 8.543 -4.448 -12.538 1.00 92.94 94 ARG A CA 1
ATOM 711 C C . ARG A 1 94 ? 9.624 -3.490 -13.028 1.00 92.94 94 ARG A C 1
ATOM 713 O O . ARG A 1 94 ? 10.806 -3.812 -12.959 1.00 92.94 94 ARG A O 1
ATOM 720 N N . ALA A 1 95 ? 9.227 -2.307 -13.486 1.00 90.25 95 ALA A N 1
ATOM 721 C CA . ALA A 1 95 ? 10.164 -1.292 -13.951 1.00 90.25 95 ALA A CA 1
ATOM 722 C C . ALA A 1 95 ? 11.030 -0.745 -12.805 1.00 90.25 95 ALA A C 1
ATOM 724 O O . ALA A 1 95 ? 12.227 -0.530 -12.996 1.00 90.25 95 ALA A O 1
ATOM 725 N N . THR A 1 96 ? 10.463 -0.582 -11.605 1.00 88.44 96 THR A N 1
ATOM 726 C CA . THR A 1 96 ? 11.222 -0.201 -10.404 1.00 88.44 96 THR A CA 1
ATOM 727 C C . THR A 1 96 ? 12.282 -1.250 -10.050 1.00 88.44 96 THR A C 1
ATOM 729 O O . THR A 1 96 ? 13.439 -0.894 -9.830 1.00 88.44 96 THR A O 1
ATOM 732 N N . LEU A 1 97 ? 11.930 -2.542 -10.056 1.00 86.94 97 LEU A N 1
ATOM 733 C CA . LEU A 1 97 ? 12.873 -3.638 -9.800 1.00 86.94 97 LEU A CA 1
ATOM 734 C C . LEU A 1 97 ? 13.958 -3.739 -10.879 1.00 86.94 97 LEU A C 1
ATOM 736 O O . LEU A 1 97 ? 15.105 -4.057 -10.562 1.00 86.94 97 LEU A O 1
ATOM 740 N N . ALA A 1 98 ? 13.632 -3.402 -12.130 1.00 86.62 98 ALA A N 1
ATOM 741 C CA . ALA A 1 98 ? 14.603 -3.388 -13.220 1.00 86.62 98 ALA A CA 1
ATOM 742 C C . ALA A 1 98 ? 15.733 -2.368 -13.039 1.00 86.62 98 ALA A C 1
ATOM 744 O O . ALA A 1 98 ? 16.827 -2.543 -13.578 1.00 86.62 98 ALA A O 1
ATOM 745 N N . GLY A 1 99 ? 15.509 -1.336 -12.224 1.00 79.50 99 GLY A N 1
ATOM 746 C CA . GLY A 1 99 ? 16.547 -0.391 -11.820 1.00 79.50 99 GLY A CA 1
ATOM 747 C C . GLY A 1 99 ? 17.576 -0.963 -10.837 1.00 79.50 99 GLY A C 1
ATOM 748 O O . GLY A 1 99 ? 18.604 -0.323 -10.614 1.00 79.50 99 GLY A O 1
ATOM 749 N N . ASN A 1 100 ? 17.339 -2.143 -10.251 1.00 76.75 100 ASN A N 1
ATOM 750 C CA . ASN A 1 100 ? 18.245 -2.761 -9.287 1.00 76.75 100 ASN A CA 1
ATOM 751 C C . ASN A 1 100 ? 18.981 -3.975 -9.898 1.00 76.75 100 ASN A C 1
ATOM 753 O O . ASN A 1 100 ? 18.431 -5.077 -9.940 1.00 76.75 100 ASN A O 1
ATOM 757 N N . PRO A 1 101 ? 20.257 -3.822 -10.307 1.00 73.81 101 PRO A N 1
ATOM 758 C CA . PRO A 1 101 ? 21.019 -4.892 -10.955 1.00 73.81 101 PRO A CA 1
ATOM 759 C C . PRO A 1 101 ? 21.392 -6.049 -10.015 1.00 73.81 101 PRO A C 1
ATOM 761 O O . PRO A 1 101 ? 21.902 -7.063 -10.483 1.00 73.81 101 PRO A O 1
ATOM 764 N N . SER A 1 102 ? 21.177 -5.910 -8.700 1.00 72.12 102 SER A N 1
ATOM 765 C CA . SER A 1 102 ? 21.464 -6.971 -7.723 1.00 72.12 102 SER A CA 1
ATOM 766 C C . SER A 1 102 ? 20.352 -8.019 -7.599 1.00 72.12 102 SER A C 1
ATOM 768 O O . SER A 1 102 ? 20.548 -9.032 -6.930 1.00 72.12 102 SER A O 1
ATOM 770 N N . LEU A 1 103 ? 19.207 -7.800 -8.250 1.00 73.44 103 LEU A N 1
ATOM 771 C CA . LEU A 1 103 ? 18.038 -8.671 -8.165 1.00 73.44 103 LEU A CA 1
ATOM 772 C C . LEU A 1 103 ? 17.836 -9.478 -9.440 1.00 73.44 103 LEU A C 1
ATOM 774 O O . LEU A 1 103 ? 18.098 -9.003 -10.550 1.00 73.44 103 LEU A O 1
ATOM 778 N N . SER A 1 104 ? 17.282 -10.680 -9.273 1.00 77.38 104 SER A N 1
ATOM 779 C CA . SER A 1 104 ? 16.697 -11.430 -10.380 1.00 77.38 104 SER A CA 1
ATOM 780 C C . SER A 1 104 ? 15.623 -10.584 -11.053 1.00 77.38 104 SER A C 1
ATOM 782 O O . SER A 1 104 ? 14.730 -10.054 -10.396 1.00 77.38 104 SER A O 1
ATOM 784 N N . GLN A 1 105 ? 15.742 -10.446 -12.368 1.00 84.62 105 GLN A N 1
ATOM 785 C CA . GLN A 1 105 ? 14.858 -9.614 -13.165 1.00 84.62 105 GLN A CA 1
ATOM 786 C C . GLN A 1 105 ? 13.570 -10.391 -13.460 1.00 84.62 105 GLN A C 1
ATOM 788 O O . GLN A 1 105 ? 13.658 -11.426 -14.122 1.00 84.62 105 GLN A O 1
ATOM 793 N N . PRO A 1 106 ? 12.401 -9.948 -12.965 1.00 90.25 106 PRO A N 1
ATOM 794 C CA . PRO A 1 106 ? 11.136 -10.612 -13.267 1.00 90.25 106 PRO A CA 1
ATOM 795 C C . PRO A 1 106 ? 10.792 -10.488 -14.753 1.00 90.25 106 PRO A C 1
ATOM 797 O O . PRO A 1 106 ? 10.925 -9.409 -15.340 1.00 90.25 106 PRO A O 1
ATOM 800 N N . GLU A 1 107 ? 10.301 -11.569 -15.357 1.00 92.81 107 GLU A N 1
ATOM 801 C CA . GLU A 1 107 ? 9.860 -11.562 -16.755 1.00 92.81 107 GLU A CA 1
ATOM 802 C C . GLU A 1 107 ? 8.479 -10.909 -16.877 1.00 92.81 107 GLU A C 1
ATOM 804 O O . GLU A 1 107 ? 8.215 -10.150 -17.818 1.00 92.81 107 GLU A 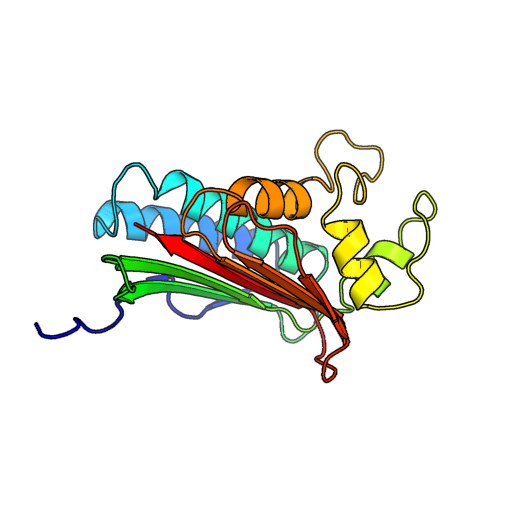O 1
ATOM 809 N N . THR A 1 108 ? 7.615 -11.143 -15.886 1.00 95.75 108 THR A N 1
ATOM 810 C CA . THR A 1 108 ? 6.219 -10.682 -15.867 1.00 95.75 108 THR A CA 1
ATOM 811 C C . THR A 1 108 ? 5.928 -9.712 -14.721 1.00 95.75 108 THR A C 1
ATOM 813 O O . THR A 1 108 ? 6.681 -9.616 -13.749 1.00 95.75 108 THR A O 1
ATOM 816 N N . ASP A 1 109 ? 4.835 -8.951 -14.826 1.00 96.75 109 ASP A N 1
ATOM 817 C CA . ASP A 1 109 ? 4.429 -8.032 -13.756 1.00 96.75 109 ASP A CA 1
ATOM 818 C C . ASP A 1 109 ? 3.959 -8.817 -12.520 1.00 96.75 109 ASP A C 1
ATOM 820 O O . ASP A 1 109 ? 4.242 -8.425 -11.386 1.00 96.75 109 ASP A O 1
ATOM 824 N N . ALA A 1 110 ? 3.300 -9.963 -12.719 1.00 96.31 110 ALA A N 1
ATOM 825 C CA . ALA A 1 110 ? 2.926 -10.870 -11.640 1.00 96.31 110 ALA A CA 1
ATOM 826 C C . ALA A 1 110 ? 4.163 -11.393 -10.886 1.00 96.31 110 ALA A C 1
ATOM 828 O O . ALA A 1 110 ? 4.218 -11.306 -9.657 1.00 96.31 110 ALA A O 1
ATOM 829 N N . GLU A 1 111 ? 5.192 -11.858 -11.599 1.00 93.94 111 GLU A N 1
ATOM 830 C CA . GLU A 1 111 ? 6.468 -12.252 -10.984 1.00 93.94 111 GLU A CA 1
ATOM 831 C C . GLU A 1 111 ? 7.122 -11.096 -10.231 1.00 93.94 111 GLU A C 1
ATOM 833 O O . GLU A 1 111 ? 7.614 -11.295 -9.123 1.00 93.94 111 GLU A O 1
ATOM 838 N N . ALA A 1 112 ? 7.089 -9.884 -10.789 1.00 93.25 112 ALA A N 1
ATOM 839 C CA . ALA A 1 112 ? 7.654 -8.705 -10.146 1.00 93.25 112 ALA A CA 1
ATOM 840 C C . ALA A 1 112 ? 6.988 -8.403 -8.800 1.00 93.25 112 ALA A C 1
ATOM 842 O O . ALA A 1 112 ? 7.681 -8.138 -7.818 1.00 93.25 112 ALA A O 1
ATOM 843 N N . ILE A 1 113 ? 5.658 -8.485 -8.726 1.00 92.75 113 ILE A N 1
ATOM 844 C CA . ILE A 1 113 ? 4.925 -8.311 -7.466 1.00 92.75 113 ILE A CA 1
ATOM 845 C C . ILE A 1 113 ? 5.268 -9.441 -6.491 1.00 92.75 113 ILE A C 1
ATOM 847 O O . ILE A 1 113 ? 5.505 -9.181 -5.312 1.00 92.75 113 ILE A O 1
ATOM 851 N N . GLY A 1 114 ? 5.321 -10.685 -6.976 1.00 91.38 114 GLY A N 1
ATOM 852 C CA . GLY A 1 114 ? 5.693 -11.844 -6.166 1.00 91.38 114 GLY A CA 1
ATOM 853 C C . GLY A 1 114 ? 7.093 -11.716 -5.562 1.00 91.38 114 GLY A C 1
ATOM 854 O O . GLY A 1 114 ? 7.272 -12.012 -4.384 1.00 91.38 114 GLY A O 1
ATOM 855 N N . LEU A 1 115 ? 8.062 -11.229 -6.339 1.00 88.88 115 LEU A N 1
ATOM 856 C CA . LEU A 1 115 ? 9.423 -10.942 -5.887 1.00 88.88 115 LEU A CA 1
ATOM 857 C C . LEU A 1 115 ? 9.450 -9.777 -4.890 1.00 88.88 115 LEU A C 1
ATOM 859 O O . LEU A 1 115 ? 10.030 -9.916 -3.820 1.00 88.88 115 LEU A O 1
ATOM 863 N N . ALA A 1 116 ? 8.787 -8.656 -5.182 1.00 87.06 116 ALA A N 1
ATOM 864 C CA . ALA A 1 116 ? 8.754 -7.494 -4.287 1.00 87.06 116 ALA A CA 1
ATOM 865 C C . ALA A 1 116 ? 8.055 -7.775 -2.941 1.00 87.06 116 ALA A C 1
ATOM 867 O O . ALA A 1 116 ? 8.311 -7.094 -1.949 1.00 87.06 116 ALA A O 1
ATOM 868 N N . ALA A 1 117 ? 7.172 -8.776 -2.900 1.00 86.06 117 ALA A N 1
ATOM 869 C CA . ALA A 1 117 ? 6.511 -9.251 -1.688 1.00 86.06 117 ALA A CA 1
ATOM 870 C C . ALA A 1 117 ? 7.378 -10.203 -0.839 1.00 86.06 117 ALA A C 1
ATOM 872 O O . ALA A 1 117 ? 6.972 -10.557 0.271 1.00 86.06 117 ALA A O 1
ATOM 873 N N . GLN A 1 118 ? 8.539 -10.640 -1.336 1.00 81.00 118 GLN A N 1
ATOM 874 C CA . GLN A 1 118 ? 9.477 -11.488 -0.599 1.00 81.00 118 GLN A CA 1
ATOM 875 C C . GLN A 1 118 ? 10.449 -10.657 0.243 1.00 81.00 118 GLN A C 1
ATOM 877 O O . GLN A 1 118 ? 10.749 -9.499 -0.046 1.00 81.00 118 GLN A O 1
ATOM 882 N N . GLU A 1 119 ? 10.944 -11.281 1.309 1.00 67.19 119 GLU A N 1
ATOM 883 C CA . GLU A 1 119 ? 11.920 -10.686 2.215 1.00 67.19 119 GLU A CA 1
ATOM 884 C C . GLU A 1 119 ? 13.185 -10.260 1.446 1.00 67.19 119 GLU A C 1
ATOM 886 O O . GLU A 1 119 ? 13.718 -11.024 0.642 1.00 67.19 119 GLU A O 1
ATOM 891 N N . LEU A 1 120 ? 13.672 -9.041 1.714 1.00 56.97 120 LEU A N 1
ATOM 892 C CA . LEU A 1 120 ? 14.959 -8.500 1.241 1.00 56.97 120 LEU A CA 1
ATOM 893 C C . LEU A 1 120 ? 15.098 -8.230 -0.273 1.00 56.97 120 LEU A C 1
ATOM 895 O O . LEU A 1 120 ? 16.211 -7.987 -0.741 1.00 56.97 120 LEU A O 1
ATOM 899 N N . VAL A 1 121 ? 14.005 -8.179 -1.042 1.00 53.81 121 VAL A N 1
ATOM 900 C CA . VAL A 1 121 ? 14.094 -7.990 -2.503 1.00 53.81 121 VAL A CA 1
ATOM 901 C C . VAL A 1 121 ? 14.177 -6.522 -2.946 1.00 53.81 121 VAL A C 1
ATOM 903 O O . VAL A 1 121 ? 14.724 -6.273 -4.000 1.00 53.81 121 VAL A O 1
ATOM 906 N N . SER A 1 122 ? 13.797 -5.501 -2.171 1.00 49.47 122 SER A N 1
ATOM 907 C CA . SER A 1 122 ? 14.041 -4.086 -2.572 1.00 49.47 122 SER A CA 1
ATOM 908 C C . SER A 1 122 ? 15.300 -3.446 -1.954 1.00 49.47 122 SER A C 1
ATOM 910 O O . SER A 1 122 ? 15.510 -2.238 -2.066 1.00 49.47 122 SER A O 1
ATOM 912 N N . GLY A 1 123 ? 16.162 -4.246 -1.318 1.00 41.28 123 GLY A N 1
ATOM 913 C CA . GLY A 1 123 ? 17.333 -3.786 -0.567 1.00 41.28 123 GLY A CA 1
ATOM 914 C C . GLY A 1 123 ? 18.454 -3.217 -1.436 1.00 41.28 123 GLY A C 1
ATOM 915 O O . GLY A 1 123 ? 19.352 -3.936 -1.867 1.00 41.28 123 GLY A O 1
ATOM 916 N N . SER A 1 124 ? 18.472 -1.901 -1.633 1.00 39.59 124 SER A N 1
ATOM 917 C C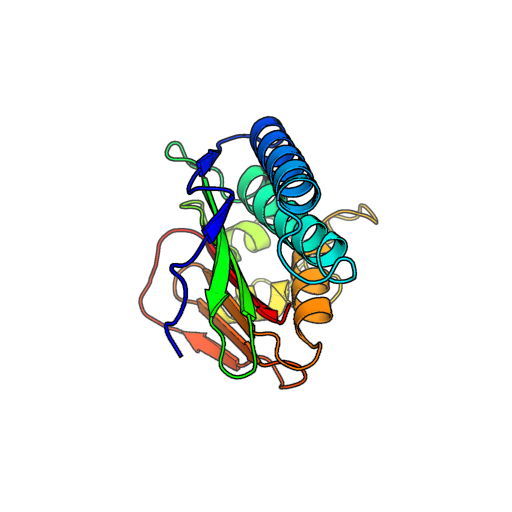A . SER A 1 124 ? 19.594 -1.166 -2.227 1.00 39.59 124 SER A CA 1
ATOM 918 C C . SER A 1 124 ? 20.757 -1.005 -1.231 1.00 39.59 124 SER A C 1
ATOM 920 O O . SER A 1 124 ? 21.125 0.121 -0.913 1.00 39.59 124 SER A O 1
ATOM 922 N N . GLY A 1 125 ? 21.290 -2.083 -0.642 1.00 37.94 125 GLY A N 1
ATOM 923 C CA . GLY A 1 125 ? 22.486 -2.043 0.227 1.00 37.94 125 GLY A CA 1
ATOM 924 C C . GLY A 1 125 ? 22.442 -1.090 1.442 1.00 37.94 125 GLY A C 1
ATOM 925 O O . GLY A 1 125 ? 23.467 -0.880 2.087 1.00 37.94 125 GLY A O 1
ATOM 926 N N . ILE A 1 126 ? 21.279 -0.514 1.760 1.00 38.16 126 ILE A N 1
ATOM 927 C CA . ILE A 1 126 ? 21.014 0.361 2.903 1.00 38.16 126 ILE A CA 1
ATOM 928 C C . ILE A 1 126 ? 20.045 -0.418 3.805 1.00 38.16 126 ILE A C 1
ATOM 930 O O . ILE A 1 126 ? 18.957 -0.743 3.332 1.00 38.16 126 ILE A O 1
ATOM 934 N N . PRO A 1 127 ? 20.392 -0.713 5.075 1.00 36.03 127 PRO A N 1
ATOM 935 C CA . PRO A 1 127 ? 19.629 -1.612 5.957 1.00 36.03 127 PRO A CA 1
ATOM 936 C C . PRO A 1 127 ? 18.159 -1.243 6.218 1.00 36.03 127 PRO A C 1
ATOM 938 O O . PRO A 1 127 ? 17.454 -2.018 6.850 1.00 36.03 127 PRO A O 1
ATOM 941 N N . THR A 1 128 ? 17.705 -0.068 5.778 1.00 38.22 128 THR A N 1
ATOM 942 C CA . THR A 1 128 ? 16.357 0.467 6.011 1.00 38.22 128 THR A CA 1
ATOM 943 C C . THR A 1 128 ? 15.560 0.740 4.732 1.00 38.22 128 THR A C 1
ATOM 945 O O . THR A 1 128 ? 14.410 1.154 4.828 1.00 38.22 128 THR A O 1
ATOM 948 N N . ARG A 1 129 ? 16.125 0.530 3.532 1.00 43.31 129 ARG A N 1
ATOM 949 C CA . ARG A 1 129 ? 15.424 0.779 2.257 1.00 43.31 129 ARG A CA 1
ATOM 950 C C . ARG A 1 129 ? 15.007 -0.526 1.594 1.00 43.31 129 ARG A C 1
ATOM 952 O O . ARG A 1 129 ? 15.800 -1.459 1.514 1.00 43.31 129 ARG A O 1
ATOM 959 N N . GLY A 1 130 ? 13.763 -0.573 1.115 1.00 52.81 130 GLY A N 1
ATOM 960 C CA . GLY A 1 130 ? 13.218 -1.730 0.409 1.00 52.81 130 GLY A CA 1
ATOM 961 C C . GLY A 1 130 ? 12.665 -2.850 1.292 1.00 52.81 130 GLY A C 1
ATOM 962 O O . GLY A 1 130 ? 12.676 -4.012 0.887 1.00 52.81 130 GLY A O 1
ATOM 963 N N . ILE A 1 131 ? 12.197 -2.504 2.488 1.00 57.59 131 ILE A N 1
ATOM 964 C CA . ILE A 1 131 ? 11.558 -3.426 3.438 1.00 57.59 131 ILE A CA 1
ATOM 965 C C . ILE A 1 131 ? 10.025 -3.227 3.447 1.00 57.59 131 ILE A C 1
ATOM 967 O O . ILE A 1 131 ? 9.283 -4.146 3.789 1.00 57.59 131 ILE A O 1
ATOM 971 N N . GLY A 1 132 ? 9.542 -2.057 3.010 1.00 75.25 132 GLY A N 1
ATOM 972 C CA . GLY A 1 132 ? 8.163 -1.600 3.216 1.00 75.25 132 GLY A CA 1
ATOM 973 C C . GLY A 1 132 ? 7.080 -2.514 2.643 1.00 75.25 132 GLY A C 1
ATOM 974 O O . GLY A 1 132 ? 6.120 -2.850 3.342 1.00 75.25 132 GLY A O 1
ATOM 975 N N . LEU A 1 133 ? 7.231 -2.994 1.400 1.00 84.19 133 LEU A N 1
ATOM 976 C CA . LEU A 1 133 ? 6.214 -3.867 0.800 1.00 84.19 133 LEU A CA 1
ATOM 977 C C . LEU A 1 133 ? 6.190 -5.259 1.443 1.00 84.19 133 LEU A C 1
ATOM 979 O O . LEU A 1 133 ? 5.115 -5.793 1.711 1.00 84.19 133 LEU A O 1
ATOM 983 N N . TRP A 1 134 ? 7.355 -5.827 1.755 1.00 86.19 134 TRP A N 1
ATOM 984 C CA . TRP A 1 134 ? 7.437 -7.099 2.473 1.00 86.19 134 TRP A CA 1
ATOM 985 C C . TRP A 1 134 ? 6.864 -6.997 3.894 1.00 86.19 134 TRP A C 1
ATOM 987 O O . TRP A 1 134 ? 6.111 -7.879 4.314 1.00 86.19 134 TRP A O 1
ATOM 997 N N . MET A 1 135 ? 7.149 -5.913 4.623 1.00 85.69 135 MET A N 1
ATOM 998 C CA . MET A 1 135 ? 6.548 -5.666 5.939 1.00 85.69 135 MET A CA 1
ATOM 999 C C . MET A 1 135 ? 5.038 -5.504 5.834 1.00 85.69 135 MET A C 1
ATOM 1001 O O . MET A 1 135 ? 4.313 -6.119 6.612 1.00 85.69 135 MET A O 1
ATOM 1005 N N . THR A 1 136 ? 4.554 -4.783 4.818 1.00 91.44 136 THR A N 1
ATOM 1006 C CA . THR A 1 136 ? 3.119 -4.685 4.519 1.00 91.44 136 THR A CA 1
ATOM 1007 C C . THR A 1 136 ? 2.518 -6.074 4.313 1.00 91.44 136 THR A C 1
ATOM 1009 O O . THR A 1 136 ? 1.523 -6.420 4.946 1.00 91.44 136 THR A O 1
ATOM 1012 N N . VAL A 1 137 ? 3.129 -6.920 3.481 1.00 92.19 137 VAL A N 1
ATOM 1013 C CA . VAL A 1 137 ? 2.661 -8.298 3.252 1.00 92.19 137 VAL A CA 1
ATOM 1014 C C . VAL A 1 137 ? 2.674 -9.104 4.553 1.00 92.19 137 VAL A C 1
ATOM 1016 O O . VAL A 1 137 ? 1.690 -9.768 4.870 1.00 92.19 137 VAL A O 1
ATOM 1019 N N . THR A 1 138 ? 3.739 -9.016 5.344 1.00 91.50 138 THR A N 1
ATOM 1020 C CA . THR A 1 138 ? 3.875 -9.734 6.619 1.00 91.50 138 THR A CA 1
ATOM 1021 C C . THR A 1 138 ? 2.794 -9.319 7.615 1.00 91.50 138 THR A C 1
ATOM 1023 O O . THR A 1 138 ? 2.095 -10.167 8.173 1.00 91.50 138 THR A O 1
ATOM 1026 N N . GLU A 1 139 ? 2.573 -8.019 7.774 1.00 93.19 139 GLU A N 1
ATOM 1027 C CA . GLU A 1 139 ? 1.535 -7.458 8.634 1.00 93.19 139 GLU A CA 1
ATOM 1028 C C . GLU A 1 139 ? 0.123 -7.846 8.185 1.00 93.19 139 GLU A C 1
ATOM 1030 O O . GLU A 1 139 ? -0.770 -8.103 9.004 1.00 93.19 139 GLU A O 1
ATOM 1035 N N . MET A 1 140 ? -0.101 -7.946 6.878 1.00 95.69 140 MET A N 1
ATOM 1036 C CA . MET A 1 140 ? -1.394 -8.329 6.318 1.00 95.69 140 MET A CA 1
ATOM 1037 C C . MET A 1 140 ? -1.704 -9.827 6.456 1.00 95.69 140 MET A C 1
ATOM 1039 O O . MET A 1 140 ? -2.844 -10.225 6.202 1.00 95.69 140 MET A O 1
ATOM 1043 N N . ARG A 1 141 ? -0.760 -10.647 6.951 1.00 95.19 141 ARG A N 1
ATOM 1044 C CA . ARG A 1 141 ? -1.020 -12.050 7.324 1.00 95.19 141 ARG A CA 1
ATOM 1045 C C . ARG A 1 141 ? -1.859 -12.198 8.600 1.00 95.19 141 ARG A C 1
ATOM 1047 O O . ARG A 1 141 ? -2.370 -13.287 8.876 1.00 95.19 141 ARG A O 1
ATOM 1054 N N . LYS A 1 142 ? -2.054 -11.126 9.384 1.00 94.62 142 LYS A N 1
ATOM 1055 C CA . LYS A 1 142 ? -2.887 -11.166 10.602 1.00 94.62 142 LYS A CA 1
ATOM 1056 C C . LYS A 1 142 ? -4.352 -11.541 10.278 1.00 94.62 142 LYS A C 1
ATOM 1058 O O . LYS A 1 142 ? -4.868 -11.192 9.211 1.00 94.62 142 LYS A O 1
ATOM 1063 N N . PRO A 1 143 ? -5.065 -12.249 11.179 1.00 92.94 143 PRO A N 1
ATOM 1064 C CA . PRO A 1 143 ? -6.410 -12.755 10.902 1.00 92.94 143 PRO A CA 1
ATOM 1065 C C . PRO A 1 143 ? -7.408 -11.680 10.453 1.00 92.94 143 PRO A C 1
ATOM 1067 O O . PRO A 1 143 ? -7.528 -10.620 11.059 1.00 92.94 143 PRO A O 1
ATOM 1070 N N . GLY A 1 144 ? -8.181 -11.986 9.408 1.00 92.50 144 GLY A N 1
ATOM 1071 C CA . GLY A 1 144 ? -9.256 -11.120 8.911 1.00 92.50 144 GLY A CA 1
ATOM 1072 C C . GLY A 1 144 ? -8.805 -9.946 8.037 1.00 92.50 144 GLY A C 1
ATOM 1073 O O . GLY A 1 144 ? -9.673 -9.279 7.469 1.00 92.50 144 GLY A O 1
ATOM 1074 N N . ARG A 1 145 ? -7.494 -9.723 7.888 1.00 96.25 145 ARG A N 1
ATOM 1075 C CA . ARG A 1 145 ? -6.933 -8.721 6.980 1.00 96.25 145 ARG A CA 1
ATOM 1076 C C . ARG A 1 145 ? -6.983 -9.185 5.522 1.00 96.25 145 ARG A C 1
ATOM 1078 O O . ARG A 1 145 ? -7.022 -10.386 5.240 1.00 96.25 145 ARG A O 1
ATOM 1085 N N . LYS A 1 146 ? -7.017 -8.230 4.592 1.00 97.25 146 LYS A N 1
ATOM 1086 C CA . LYS A 1 146 ? -7.001 -8.495 3.144 1.00 97.25 146 LYS A CA 1
ATOM 1087 C C . LYS A 1 146 ? -6.049 -7.550 2.443 1.00 97.25 146 LYS A C 1
ATOM 1089 O O . LYS A 1 146 ? -6.161 -6.345 2.642 1.00 97.25 146 LYS A O 1
ATOM 1094 N N . LEU A 1 147 ? -5.179 -8.093 1.610 1.00 97.94 147 LEU A N 1
ATOM 1095 C CA . LEU A 1 147 ? -4.247 -7.340 0.784 1.00 97.94 147 LEU A CA 1
ATOM 1096 C C . LEU A 1 147 ? -4.582 -7.567 -0.684 1.00 97.94 147 LEU A C 1
ATOM 1098 O O . LEU A 1 147 ? -4.891 -8.685 -1.102 1.00 97.94 147 LEU A O 1
ATOM 1102 N N . TRP A 1 148 ? -4.498 -6.494 -1.451 1.00 98.06 148 TRP A N 1
ATOM 1103 C CA . TRP A 1 148 ? -4.614 -6.500 -2.895 1.00 98.06 148 TRP A CA 1
ATOM 1104 C C . TRP A 1 148 ? -3.563 -5.535 -3.449 1.00 98.06 148 TRP A C 1
ATOM 1106 O O . TRP A 1 148 ? -3.505 -4.386 -3.013 1.00 98.06 148 TRP A O 1
ATOM 1116 N N . ILE A 1 149 ? -2.720 -6.003 -4.367 1.00 97.69 149 ILE A N 1
ATOM 1117 C CA . ILE A 1 149 ? -1.693 -5.208 -5.052 1.00 97.69 149 ILE A CA 1
ATOM 1118 C C . ILE A 1 149 ? -1.841 -5.463 -6.548 1.00 97.69 149 ILE A C 1
ATOM 1120 O O . ILE A 1 149 ? -1.627 -6.590 -6.984 1.00 97.69 149 ILE A O 1
ATOM 1124 N N . GLN A 1 150 ? -2.152 -4.436 -7.333 1.00 98.00 150 GLN A N 1
ATOM 1125 C CA . GLN A 1 150 ? -2.026 -4.479 -8.791 1.00 98.00 150 GLN A CA 1
ATOM 1126 C C . GLN A 1 150 ? -0.906 -3.555 -9.236 1.00 98.00 150 GLN A C 1
ATOM 1128 O O . GLN A 1 150 ? -0.846 -2.407 -8.802 1.00 98.00 150 GLN A O 1
ATOM 1133 N N . SER A 1 151 ? -0.060 -4.028 -10.140 1.00 97.25 151 SER A N 1
ATOM 1134 C CA . SER A 1 151 ? 0.940 -3.202 -10.810 1.00 97.25 151 SER A CA 1
ATOM 1135 C C . SER A 1 151 ? 1.094 -3.690 -12.239 1.00 97.25 151 SER A C 1
ATOM 1137 O O . SER A 1 151 ? 1.359 -4.874 -12.445 1.00 97.25 151 SER A O 1
ATOM 1139 N N . GLY A 1 152 ? 0.872 -2.816 -13.221 1.00 96.50 152 GLY A N 1
ATOM 1140 C CA . GLY A 1 152 ? 0.803 -3.251 -14.614 1.00 96.50 152 GLY A CA 1
ATOM 1141 C C . GLY A 1 152 ? -0.300 -4.295 -14.814 1.00 96.50 152 GLY A C 1
ATOM 1142 O O . GLY A 1 152 ? -1.463 -4.080 -14.450 1.00 96.50 152 GLY A O 1
ATOM 1143 N N . SER A 1 153 ? 0.076 -5.434 -15.383 1.00 97.94 153 SER A N 1
ATOM 1144 C CA . SER A 1 153 ? -0.805 -6.596 -15.564 1.00 97.94 153 SER A CA 1
ATOM 1145 C C . SER A 1 153 ? -0.768 -7.575 -14.382 1.00 97.94 153 SER A C 1
ATOM 1147 O O . SER A 1 153 ? -1.604 -8.469 -14.295 1.00 97.94 153 SER A O 1
ATOM 1149 N N . GLY A 1 154 ? 0.136 -7.397 -13.419 1.00 98.00 154 GLY A N 1
ATOM 1150 C CA . GLY A 1 154 ? 0.252 -8.278 -12.264 1.00 98.00 154 GLY A CA 1
ATOM 1151 C C . GLY A 1 154 ? -0.785 -7.970 -11.187 1.00 98.00 154 GLY A C 1
ATOM 1152 O O . GLY A 1 154 ? -1.070 -6.808 -10.890 1.00 98.00 154 GLY A O 1
ATOM 1153 N N . LEU A 1 155 ? -1.298 -9.017 -10.543 1.00 98.06 155 LEU A N 1
ATOM 1154 C CA . LEU A 1 155 ? -2.154 -8.939 -9.366 1.00 98.06 155 LEU A CA 1
ATOM 1155 C C . LEU A 1 155 ? -1.681 -9.913 -8.287 1.00 98.06 155 LEU A C 1
ATOM 1157 O O . LEU A 1 155 ? -1.607 -11.115 -8.532 1.00 98.06 155 LEU A O 1
ATOM 1161 N N . LEU A 1 156 ? -1.489 -9.406 -7.071 1.00 97.44 156 LEU A N 1
ATOM 1162 C CA . LEU A 1 156 ? -1.364 -10.195 -5.848 1.00 97.44 156 LEU A CA 1
ATOM 1163 C C . LEU A 1 156 ? -2.583 -9.968 -4.958 1.00 97.44 156 LEU A C 1
ATOM 1165 O O . LEU A 1 156 ? -2.964 -8.830 -4.677 1.00 97.44 156 LEU A O 1
ATOM 1169 N N . THR A 1 157 ? -3.171 -11.056 -4.466 1.00 97.81 157 THR A N 1
ATOM 1170 C CA . THR A 1 157 ? -4.202 -11.012 -3.422 1.00 97.81 157 THR A CA 1
ATOM 1171 C C . THR A 1 157 ? -3.845 -11.920 -2.258 1.00 97.81 157 THR A C 1
ATOM 1173 O O . THR A 1 157 ? -3.258 -12.981 -2.447 1.00 97.81 157 THR A O 1
ATOM 1176 N N . MET A 1 158 ? -4.194 -11.512 -1.040 1.00 96.19 158 MET A N 1
ATOM 1177 C CA . MET A 1 158 ? -3.937 -12.304 0.162 1.00 96.19 158 MET A CA 1
ATOM 1178 C C . MET A 1 158 ? -5.033 -12.071 1.206 1.00 96.19 158 MET A C 1
ATOM 1180 O O . MET A 1 158 ? -5.511 -10.948 1.394 1.00 96.19 158 MET A O 1
ATOM 1184 N N . TYR A 1 159 ? -5.425 -13.140 1.902 1.00 95.25 159 TYR A N 1
ATOM 1185 C CA . TYR A 1 159 ? -6.458 -13.130 2.940 1.00 95.25 159 TYR A CA 1
ATOM 1186 C C . TYR A 1 159 ? -5.906 -13.722 4.240 1.00 95.25 159 TYR A C 1
ATOM 1188 O O . TYR A 1 159 ? -5.827 -14.947 4.388 1.00 95.25 159 TYR A O 1
ATOM 1196 N N . GLY A 1 160 ? -5.558 -12.858 5.197 1.00 92.69 160 GLY A N 1
ATOM 1197 C CA . GLY A 1 160 ? -4.903 -13.245 6.446 1.00 92.69 160 GLY A CA 1
ATOM 1198 C C . GLY A 1 160 ? -3.711 -14.171 6.198 1.00 92.69 160 GLY A C 1
ATOM 1199 O O . GLY A 1 160 ? -2.923 -13.936 5.292 1.00 92.69 160 GLY A O 1
ATOM 1200 N N . ALA A 1 161 ? -3.616 -15.259 6.962 1.00 90.88 161 ALA A N 1
ATOM 1201 C CA . ALA A 1 161 ? -2.493 -16.198 6.913 1.00 90.88 161 ALA A CA 1
ATOM 1202 C C . ALA A 1 161 ? -2.470 -17.129 5.680 1.00 90.88 161 ALA A C 1
ATOM 1204 O O . ALA A 1 161 ? -1.692 -18.080 5.659 1.00 90.88 161 ALA A O 1
ATOM 1205 N N . SER A 1 162 ? -3.338 -16.909 4.689 1.00 91.62 162 SER A N 1
ATOM 1206 C CA . SER A 1 162 ? -3.315 -17.686 3.444 1.00 91.62 162 SER A CA 1
ATOM 1207 C C . SER A 1 162 ? -2.092 -17.310 2.614 1.00 91.62 162 SER A C 1
ATOM 1209 O O . SER A 1 162 ? -1.654 -16.160 2.655 1.00 91.62 162 SER A O 1
ATOM 1211 N N . GLU A 1 163 ? -1.580 -18.252 1.823 1.00 89.69 163 GLU A N 1
ATOM 1212 C CA . GLU A 1 163 ? -0.533 -17.923 0.859 1.00 89.69 163 GLU A CA 1
ATOM 1213 C C . GLU A 1 163 ? -1.034 -16.875 -0.151 1.00 89.69 163 GLU A C 1
ATOM 1215 O O . GLU A 1 163 ? -2.204 -16.931 -0.554 1.00 89.69 163 GLU A O 1
ATOM 1220 N N . PRO A 1 164 ? -0.187 -15.908 -0.552 1.00 92.56 164 PRO A N 1
ATOM 1221 C CA . PRO A 1 164 ? -0.540 -14.955 -1.592 1.00 92.56 164 PRO A CA 1
ATOM 1222 C C . PRO A 1 164 ? -0.852 -15.666 -2.912 1.00 92.56 164 PRO A C 1
ATOM 1224 O O . PRO A 1 164 ? -0.082 -16.501 -3.384 1.00 92.56 164 PRO A O 1
ATOM 1227 N N . GLU A 1 165 ? -1.964 -15.296 -3.538 1.00 96.12 165 GLU A N 1
ATOM 1228 C CA . GLU A 1 165 ? -2.276 -15.686 -4.909 1.00 96.12 165 GLU A CA 1
ATOM 1229 C C . GLU A 1 165 ? -1.770 -14.597 -5.849 1.00 96.12 165 GLU A C 1
ATOM 1231 O O . GLU A 1 165 ? -2.141 -13.429 -5.698 1.00 96.12 165 GLU A O 1
ATOM 1236 N N . VAL A 1 166 ? -0.947 -14.986 -6.821 1.00 96.31 166 VAL A N 1
ATOM 1237 C CA . VAL A 1 166 ? -0.341 -14.082 -7.797 1.00 96.31 166 VAL A CA 1
ATOM 1238 C C . VAL A 1 166 ? -0.725 -14.524 -9.205 1.00 96.31 166 VAL A C 1
ATOM 1240 O O . VAL A 1 166 ? -0.627 -15.708 -9.531 1.00 96.31 166 VAL A O 1
ATOM 1243 N N . ARG A 1 167 ? -1.203 -13.592 -10.032 1.00 96.56 167 ARG A N 1
ATOM 1244 C CA . ARG A 1 167 ? -1.681 -13.871 -11.396 1.00 96.56 167 ARG A CA 1
ATOM 1245 C C . ARG A 1 167 ? -1.632 -12.636 -12.288 1.00 96.56 167 ARG A C 1
ATOM 1247 O O . ARG A 1 167 ? -1.596 -11.514 -11.796 1.00 96.56 167 ARG A O 1
ATOM 1254 N N . GLU A 1 168 ? -1.702 -12.860 -13.593 1.00 97.69 168 GLU A N 1
ATOM 1255 C CA . GLU A 1 168 ? -1.874 -11.809 -14.598 1.00 97.69 168 GLU A CA 1
ATOM 1256 C C . GLU A 1 168 ? -3.362 -11.446 -14.768 1.00 97.69 168 GLU A C 1
ATOM 1258 O O . GLU A 1 168 ? -4.245 -12.310 -14.716 1.00 97.69 168 GLU A O 1
ATOM 1263 N N . ILE A 1 169 ? -3.639 -10.161 -14.965 1.00 97.19 169 ILE A N 1
ATOM 1264 C CA . ILE A 1 169 ? -4.956 -9.553 -15.180 1.00 97.19 169 ILE A CA 1
ATOM 1265 C C . ILE A 1 169 ? -4.867 -8.463 -16.263 1.00 97.19 169 ILE A C 1
ATOM 1267 O O . ILE A 1 169 ? -3.826 -8.263 -16.884 1.00 97.19 169 ILE A O 1
ATOM 1271 N N . GLU A 1 170 ? -5.974 -7.761 -16.520 1.00 96.19 170 GLU A N 1
ATOM 1272 C CA . GLU A 1 170 ? -5.978 -6.618 -17.435 1.00 96.19 170 GLU A CA 1
ATOM 1273 C C . GLU A 1 170 ? -5.006 -5.525 -16.968 1.00 96.19 170 GLU A C 1
ATOM 1275 O O . GLU A 1 170 ? -4.967 -5.162 -15.789 1.00 96.19 170 GLU A O 1
ATOM 1280 N N . HIS A 1 171 ? -4.231 -5.007 -17.920 1.00 94.56 171 HIS A N 1
ATOM 1281 C CA . HIS A 1 171 ? -3.189 -4.029 -17.660 1.00 94.56 171 HIS A CA 1
ATOM 1282 C C . HIS A 1 171 ? -3.753 -2.720 -17.096 1.00 94.56 171 HIS A C 1
ATOM 1284 O O . HIS A 1 171 ? -4.668 -2.120 -17.664 1.00 94.56 171 HIS A O 1
ATOM 1290 N N . ARG A 1 172 ? -3.130 -2.228 -16.025 1.00 92.25 172 ARG A N 1
ATOM 1291 C CA . ARG A 1 172 ? -3.338 -0.885 -15.480 1.00 92.25 172 ARG A CA 1
ATOM 1292 C C . ARG A 1 172 ? -1.999 -0.164 -15.382 1.00 92.25 172 ARG A C 1
ATOM 1294 O O . ARG A 1 172 ? -1.042 -0.709 -14.845 1.00 92.25 172 ARG A O 1
ATOM 1301 N N . GLN A 1 173 ? -1.967 1.097 -15.803 1.00 93.06 173 GLN A N 1
ATOM 1302 C CA . GLN A 1 173 ? -0.801 1.951 -15.588 1.00 93.06 173 GLN A CA 1
ATOM 1303 C C . GLN A 1 173 ? -0.550 2.185 -14.085 1.00 93.06 173 GLN A C 1
ATOM 1305 O O . GLN A 1 173 ? -1.475 2.537 -13.347 1.00 93.06 173 GLN A O 1
ATOM 1310 N N . GLY A 1 174 ? 0.707 2.046 -13.655 1.00 94.62 174 GLY A N 1
ATOM 1311 C CA . GLY A 1 174 ? 1.144 2.282 -12.275 1.00 94.62 174 GLY A CA 1
ATOM 1312 C C . GLY A 1 174 ? 0.773 1.179 -11.291 1.00 94.62 174 GLY A C 1
ATOM 1313 O O . GLY A 1 174 ? 0.407 0.065 -11.678 1.00 94.62 174 GLY A O 1
ATOM 1314 N N . THR A 1 175 ? 0.872 1.495 -10.000 1.00 96.56 175 THR A N 1
ATOM 1315 C CA . THR A 1 175 ? 0.583 0.558 -8.902 1.00 96.56 175 THR A CA 1
ATOM 1316 C C . THR A 1 175 ? -0.659 0.990 -8.129 1.00 96.56 175 THR A C 1
ATOM 1318 O O . THR A 1 175 ? -0.992 2.170 -8.055 1.00 96.56 175 THR A O 1
ATOM 1321 N N . MET A 1 176 ? -1.428 0.034 -7.618 1.00 97.31 176 MET A N 1
ATOM 1322 C CA . MET A 1 176 ? -2.496 0.268 -6.653 1.00 97.31 176 MET A CA 1
ATOM 1323 C C . MET A 1 176 ? -2.405 -0.791 -5.568 1.00 97.31 176 MET A C 1
ATOM 1325 O O . MET A 1 176 ? -2.415 -1.989 -5.852 1.00 97.31 176 MET A O 1
ATOM 1329 N N . VAL A 1 177 ? -2.359 -0.336 -4.324 1.00 97.75 177 VAL A N 1
ATOM 1330 C CA . VAL A 1 177 ? -2.386 -1.180 -3.138 1.00 97.75 177 VAL A CA 1
ATOM 1331 C C . VAL A 1 177 ? -3.642 -0.868 -2.349 1.00 97.75 177 VAL A C 1
ATOM 1333 O O . VAL A 1 177 ? -3.979 0.292 -2.110 1.00 97.75 177 VAL A O 1
ATOM 1336 N N . ARG A 1 178 ? -4.341 -1.922 -1.939 1.00 98.25 178 ARG A N 1
ATOM 1337 C CA . ARG A 1 178 ? -5.517 -1.844 -1.0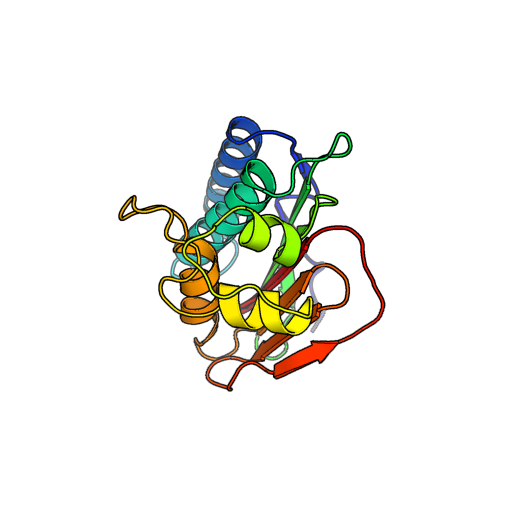86 1.00 98.25 178 ARG A CA 1
ATOM 1338 C C . ARG A 1 178 ? -5.374 -2.789 0.096 1.00 98.25 178 ARG A C 1
ATOM 1340 O O . ARG A 1 178 ? -5.159 -3.990 -0.081 1.00 98.25 178 ARG A O 1
ATOM 1347 N N . LEU A 1 179 ? -5.565 -2.244 1.291 1.00 98.06 179 LEU A N 1
ATOM 1348 C CA . LEU A 1 179 ? -5.570 -2.974 2.551 1.00 98.06 179 LEU A CA 1
ATOM 1349 C C . LEU A 1 179 ? -6.968 -2.917 3.160 1.00 98.06 179 LEU A C 1
ATOM 1351 O O . LEU A 1 179 ? -7.591 -1.860 3.223 1.00 98.06 179 LEU A O 1
ATOM 1355 N N . THR A 1 180 ? -7.453 -4.046 3.663 1.00 97.50 180 THR A N 1
ATOM 1356 C CA . THR A 1 180 ? -8.602 -4.082 4.573 1.00 97.50 180 THR A CA 1
ATOM 1357 C C . THR A 1 180 ? -8.140 -4.584 5.931 1.00 97.50 180 THR A C 1
ATOM 1359 O O . THR A 1 180 ? -7.665 -5.718 6.033 1.00 97.50 180 THR A O 1
ATOM 1362 N N . ILE A 1 181 ? -8.309 -3.767 6.969 1.00 96.69 181 ILE A N 1
ATOM 1363 C CA . ILE A 1 181 ? -7.858 -4.044 8.337 1.00 96.69 181 ILE A CA 1
ATOM 1364 C C . ILE A 1 181 ? -9.077 -4.004 9.269 1.00 96.69 181 ILE A C 1
ATOM 1366 O O . ILE A 1 181 ? -9.643 -2.929 9.465 1.00 96.69 181 ILE A O 1
ATOM 1370 N N . PRO A 1 182 ? -9.527 -5.145 9.827 1.00 94.81 182 PRO A N 1
ATOM 1371 C CA . PRO A 1 182 ? -10.592 -5.156 10.829 1.00 94.81 182 PRO A CA 1
ATOM 1372 C C . PRO A 1 182 ? -10.225 -4.294 12.039 1.00 94.81 182 PRO A C 1
ATOM 1374 O O . PRO A 1 182 ? -9.082 -4.351 12.497 1.00 94.81 182 PRO A O 1
ATOM 1377 N N . ALA A 1 183 ? -11.191 -3.515 12.517 1.00 86.69 183 ALA A N 1
ATOM 1378 C CA . ALA A 1 183 ? -11.010 -2.519 13.569 1.00 86.69 183 ALA A CA 1
ATOM 1379 C C . ALA A 1 183 ? -11.638 -2.915 14.907 1.00 86.69 183 ALA A C 1
ATOM 1381 O O . ALA A 1 183 ? -12.479 -3.846 14.926 1.00 86.69 183 ALA A O 1
#

Radius of gyration: 15.99 Å; Cα contacts (8 Å, |Δi|>4): 399; chains: 1; bounding box: 52×34×37 Å

Solvent-accessible surface area (backbone atoms only — not comparable to full-atom values): 9481 Å² total; per-residue (Å²): 131,83,78,66,77,68,44,65,47,32,65,85,43,77,38,75,33,58,66,48,32,48,54,52,38,54,49,33,48,50,38,36,62,77,69,57,54,61,42,81,91,45,46,66,60,52,44,52,53,47,38,45,48,38,41,50,31,36,75,61,15,64,40,99,88,21,25,38,38,34,29,33,41,32,78,41,103,89,54,40,22,39,42,38,39,37,36,22,55,14,76,20,57,44,55,57,53,64,74,39,87,92,50,87,75,56,92,43,37,24,50,20,51,57,47,47,49,34,85,73,56,50,49,75,89,42,101,82,45,45,48,52,57,23,50,47,51,60,62,33,31,43,84,77,16,33,39,38,39,37,23,36,31,7,33,39,39,31,55,11,77,48,78,72,48,67,40,79,55,81,74,39,75,8,34,37,40,39,40,35,42,68,72

Sequence (183 aa):
MSAGEPEYALEPATFRSMLEAQELTDTLEENLQDRRMGAASVRPEVVELFSELVNNAAEHGLSPEGANAHVRYMPHRRGTAFDVVVADSGPGIRATLAGNPSLSQPETDAEAIGLAAQELVSGSGIPTRGIGLWMTVTEMRKPGRKLWIQSGSGLLTMYGASEPEVREIEHRQGTMVRLTIPA

pLDDT: mean 87.89, std 14.56, range [36.03, 98.31]

Mean predicted aligned error: 5.66 Å

Secondary structure (DSSP, 8-state):
---PPPEEEEEEEEE-SHHHHHHHHHHHHHHHHHTT-S-TTTHHHHHHHHHHHHHHHHHH---TT-EEEEEEEEEETTEEEEEEEEE--SS-HHHHHHT-TTS---SSHHHHHHHHTSTTTT--SSTTSS-HHHHHHHHHTSTT-EEEEEEEEEEEEEETTSPPEEEEEEEEEEEEEEEEEE-